Protein 2QGZ (pdb70)

Solvent-accessible surface area: 9450 Å² total; per-residue (Å²): 224,195,110,71,39,18,10,124,74,2,73,35,42,59,26,84,149,58,28,56,103,10,82,33,90,42,13,30,57,97,48,75,18,4,116,111,0,38,58,20,0,67,63,7,10,134,102,39,106,48,78,101,25,56,1,9,0,0,39,4,109,171,71,15,10,16,19,64,3,0,0,0,0,0,7,29,0,1,82,137,68,55,15,36,0,2,3,0,44,21,33,33,5,10,118,77,14,143,97,83,162,134,129,127,70,54,89,46,4,44,81,19,48,0,0,2,3,15,35,1,8,108,38,84,49,66,30,5,6,65,2,0,55,56,0,49,150,84,122,30,14,0,0,0,2,1,59,80,18,25,69,84,0,65,93,63,70,106,129,58,50,53,131,12,0,57,31,0,88,109,10,1,123,68,51,88,2,98,35,68,24,119,224

Nearest PDB structures (foldseek):
  2qgz-assembly1_A  TM=1.005E+00  e=2.068E-38  Streptococcus pyogenes serotype M3
  2w58-assembly1_A  TM=9.266E-01  e=1.963E-18  Geobacillus kaustophilus HTA426
  2w58-assembly1_B  TM=9.482E-01  e=1.081E-15  Geobacillus kaustophilus HTA426
  4m4w-assembly1_O  TM=8.254E-01  e=1.092E-12  Bacillus subtilis subsp. subtilis str. 168
  3ec2-assembly1_A  TM=8.729E-01  e=2.286E-09  Aquifex aeolicus

Organism: Streptococcus pyogenes serotype M3 (strain ATCC BAA-595 / MGAS315) (NCBI:txid198466)

Secondary structure (DSSP, 8-state):
----HHHHTEEEESS-GGGGS--GGGS---SHHHHHHHHHHHHHHHH-S-SS--EEEEE-STTSSHHHHHHHHHHHHHHHS---EEEEEHHHHHHHHH------TTHHHHTSSEEEEET----TTTTHHHHHHHHHHHT--EEEEESS-HHHHHTT------SHHHHHHHHEEEEE--S----

CATH classification: 3.40.50.300

Sequence (183 aa):
QKQAAISERIQLVSLPKSYRHIHLSDIDVNNASRMEAFSAILDFVEQYPSAEQKGLYLYGDMGIGKSYLLAAMAHELSEKKGVSTTLLHFPSFAIDVKNAISKEEIDAVKNVPVLILDDIGAVRDEVLQVILQYRMLEELPTFFTSNYSFADLERKWAWQAKRVMERVRYLAREFHLEGANRR

Structure (mmCIF, N/CA/C/O backbone):
data_2QGZ
#
_entry.id   2QGZ
#
_cell.length_a   76.169
_cell.length_b   76.169
_cell.length_c   119.660
_cell.angle_alpha   90.00
_cell.angle_beta   90.00
_cell.angle_gamma   90.00
#
_symmetry.space_group_name_H-M   'P 41 21 2'
#
loop_
_entity.id
_entity.type
_entity.pdbx_description
1 polymer 'Putative primosome component'
2 non-polymer 'PHOSPHATE ION'
3 water water
#
loop_
_atom_site.group_PDB
_atom_site.id
_atom_site.type_symbol
_atom_site.label_atom_id
_atom_site.label_alt_id
_atom_site.label_comp_id
_atom_site.label_asym_id
_atom_site.label_entity_id
_atom_site.label_seq_id
_atom_site.pdbx_PDB_ins_code
_atom_site.Cartn_x
_atom_site.Cartn_y
_atom_site.Cartn_z
_atom_site.occupancy
_atom_site.B_iso_or_equiv
_atom_site.auth_seq_id
_atom_site.auth_comp_id
_atom_site.auth_asym_id
_atom_site.auth_atom_id
_atom_site.pdbx_PDB_model_num
ATOM 1 N N . GLN A 1 100 ? 44.124 16.518 69.922 1.00 85.16 100 GLN A N 1
ATOM 2 C CA . GLN A 1 100 ? 44.554 1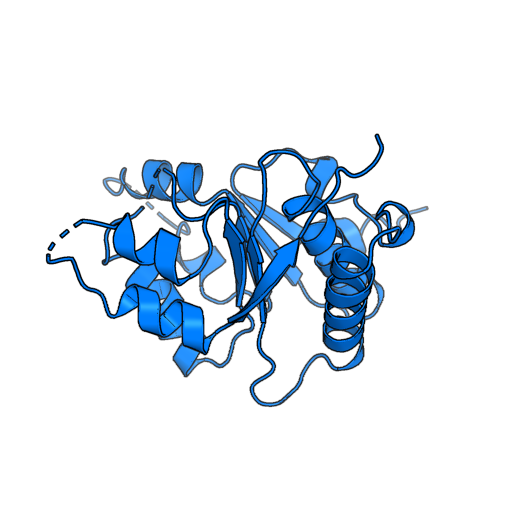5.318 69.147 1.00 85.28 100 GLN A CA 1
ATOM 3 C C . GLN A 1 100 ? 44.632 15.639 67.655 1.00 85.34 100 GLN A C 1
ATOM 4 O O . GLN A 1 100 ? 43.629 16.001 67.035 1.00 85.57 100 GLN A O 1
ATOM 10 N N . LYS A 1 101 ? 45.832 15.497 67.094 1.00 84.61 101 LYS A N 1
ATOM 11 C CA . LYS A 1 101 ? 46.097 15.777 65.680 1.00 83.87 101 LYS A CA 1
ATOM 12 C C . LYS A 1 101 ? 45.476 14.768 64.704 1.00 83.20 101 LYS A C 1
ATOM 13 O O . LYS A 1 101 ? 46.129 14.318 63.758 1.00 82.50 101 LYS A O 1
ATOM 19 N N . GLN A 1 102 ? 44.212 14.427 64.929 1.00 81.80 102 GLN A N 1
ATOM 20 C CA . GLN A 1 102 ? 43.515 13.472 64.074 1.00 80.52 102 GLN A CA 1
ATOM 21 C C . GLN A 1 102 ? 42.689 14.192 63.004 1.00 78.84 102 GLN A C 1
ATOM 22 O O . GLN A 1 102 ? 41.641 13.705 62.575 1.00 78.47 102 GLN A O 1
ATOM 28 N N . ALA A 1 103 ? 43.176 15.357 62.583 1.00 75.95 103 ALA A N 1
ATOM 29 C CA . ALA A 1 103 ? 42.512 16.155 61.558 1.00 72.50 103 ALA A CA 1
ATOM 30 C C . ALA A 1 103 ? 43.073 15.775 60.195 1.00 70.17 103 ALA A C 1
ATOM 31 O O . ALA A 1 103 ? 42.842 16.461 59.198 1.00 68.13 103 ALA A O 1
ATOM 33 N N . ALA A 1 104 ? 43.815 14.672 60.164 1.00 67.65 104 ALA A N 1
ATOM 34 C CA . ALA A 1 104 ? 44.417 14.189 58.934 1.00 66.13 104 ALA A CA 1
ATOM 35 C C . ALA A 1 104 ? 43.388 13.500 58.041 1.00 64.95 104 ALA A C 1
ATOM 36 O O . ALA A 1 104 ? 43.412 13.668 56.824 1.00 64.57 104 ALA A O 1
ATOM 38 N N . ILE A 1 105 ? 42.487 12.723 58.638 1.00 63.81 105 ILE A N 1
ATOM 39 C CA . ILE A 1 105 ? 41.471 12.024 57.853 1.00 63.67 105 ILE A CA 1
ATOM 40 C C . ILE A 1 105 ? 40.501 13.033 57.252 1.00 61.92 105 ILE A C 1
ATOM 41 O O . ILE A 1 105 ? 39.976 12.843 56.157 1.00 60.17 105 ILE A O 1
ATOM 46 N N . SER A 1 106 ? 40.290 14.123 57.973 1.00 60.24 106 SER A N 1
ATOM 47 C CA . SER A 1 106 ? 39.391 15.169 57.528 1.00 58.81 106 SER A CA 1
ATOM 48 C C . SER A 1 106 ? 39.935 15.917 56.313 1.00 58.80 106 SER A C 1
ATOM 49 O O . SER A 1 106 ? 39.171 16.310 55.434 1.00 59.41 106 SER A O 1
ATOM 52 N N . GLU A 1 107 ? 41.251 16.105 56.257 1.00 58.62 107 GLU A N 1
ATOM 53 C CA . GLU A 1 107 ? 41.873 16.826 55.146 1.00 57.59 107 GLU A CA 1
ATOM 54 C C . GLU A 1 107 ? 41.935 16.051 53.823 1.00 54.99 107 GLU A C 1
ATOM 55 O O . GLU A 1 107 ? 42.156 16.651 52.768 1.00 54.49 107 GLU A O 1
ATOM 61 N N . ARG A 1 108 ? 41.754 14.732 53.875 1.00 52.03 108 ARG A N 1
ATOM 62 C CA . ARG A 1 108 ? 41.770 13.920 52.658 1.00 49.71 108 ARG A CA 1
ATOM 63 C C . ARG A 1 108 ? 40.464 14.103 51.876 1.00 48.70 108 ARG A C 1
ATOM 64 O O . ARG A 1 108 ? 40.328 13.603 50.755 1.00 48.33 108 ARG A O 1
ATOM 72 N N . ILE A 1 109 ? 39.508 14.803 52.482 1.00 47.56 109 ILE A N 1
ATOM 73 C CA . ILE A 1 109 ? 38.207 15.040 51.866 1.00 46.27 109 ILE A CA 1
ATO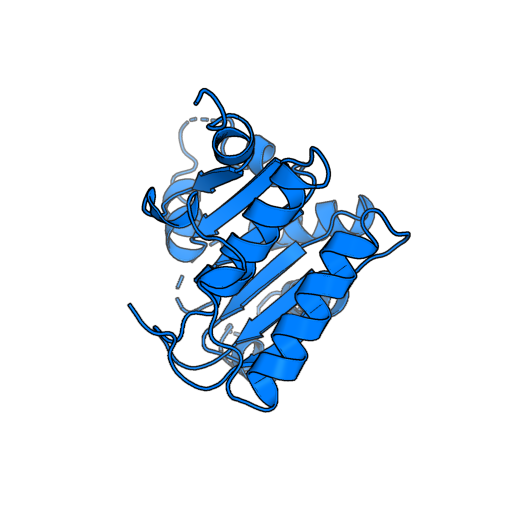M 74 C C . ILE A 1 109 ? 38.121 16.408 51.202 1.00 46.29 109 ILE A C 1
ATOM 75 O O . ILE A 1 109 ? 37.880 17.419 51.865 1.00 48.09 109 ILE A O 1
ATOM 80 N N . GLN A 1 110 ? 38.308 16.438 49.887 1.00 45.92 110 GLN A N 1
ATOM 81 C CA . GLN A 1 110 ? 38.247 17.689 49.143 1.00 45.72 110 GLN A CA 1
ATOM 82 C C . GLN A 1 110 ? 36.806 18.136 48.914 1.00 43.51 110 GLN A C 1
ATOM 83 O O . GLN A 1 110 ? 35.938 17.330 48.578 1.00 43.32 110 GLN A O 1
ATOM 89 N N . LEU A 1 111 ? 36.557 19.427 49.109 1.00 43.12 111 LEU A N 1
ATOM 90 C CA . LEU A 1 111 ? 35.228 19.989 48.918 1.00 42.36 111 LEU A CA 1
ATOM 91 C C . LEU A 1 111 ? 35.256 20.997 47.783 1.00 43.94 111 LEU A C 1
ATOM 92 O O . LEU A 1 111 ? 36.246 21.700 47.587 1.00 45.46 111 LEU A O 1
ATOM 97 N N . VAL A 1 112 ? 34.164 21.060 47.033 1.00 44.61 112 VAL A N 1
ATOM 98 C CA . VAL A 1 112 ? 34.039 21.991 45.929 1.00 43.67 112 VAL A CA 1
ATOM 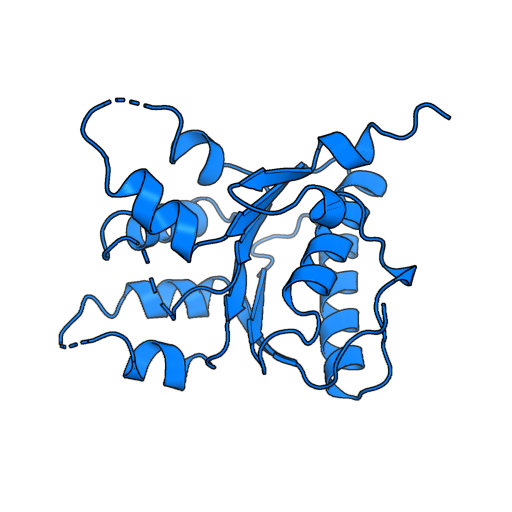99 C C . VAL A 1 112 ? 32.658 22.613 46.013 1.00 45.63 112 VAL A C 1
ATOM 100 O O . VAL A 1 112 ? 31.655 21.979 45.676 1.00 44.41 112 VAL A O 1
ATOM 104 N N . SER A 1 113 ? 32.618 23.853 46.494 1.00 45.50 113 SER A N 1
ATOM 105 C CA . SER A 1 113 ? 31.381 24.605 46.636 1.00 45.34 113 SER A CA 1
ATOM 106 C C . SER A 1 113 ? 30.403 23.977 47.626 1.00 45.81 113 SER A C 1
ATOM 107 O O . SER A 1 113 ? 29.207 23.885 47.362 1.00 44.57 113 SER A O 1
ATOM 110 N N . LEU A 1 114 ? 30.930 23.554 48.769 1.00 45.40 114 LEU A N 1
ATOM 111 C CA . LEU A 1 114 ? 30.130 22.954 49.831 1.00 45.36 114 LEU A CA 1
ATOM 112 C C . LEU A 1 114 ? 30.667 23.450 51.176 1.00 45.03 114 LEU A C 1
ATOM 113 O O . LEU A 1 114 ? 31.878 23.599 51.356 1.00 44.96 114 LEU A O 1
ATOM 118 N N . PRO A 1 115 ? 29.773 23.727 52.137 1.00 45.32 115 PRO A N 1
ATOM 119 C CA . PRO A 1 115 ? 30.233 24.204 53.447 1.00 45.13 115 PRO A CA 1
ATOM 120 C C . PRO A 1 115 ? 31.220 23.243 54.114 1.00 46.17 115 PRO A C 1
ATOM 121 O O . PRO A 1 115 ? 31.189 22.040 53.866 1.00 46.60 115 PRO A O 1
ATOM 125 N N . LYS A 1 116 ? 32.093 23.786 54.957 1.00 46.30 116 LYS A N 1
ATOM 126 C CA . LYS A 1 116 ? 33.103 23.002 55.653 1.00 46.21 116 LYS A CA 1
ATOM 127 C C . LYS A 1 116 ? 32.578 21.846 56.499 1.00 44.07 116 LYS A C 1
ATOM 128 O O . LYS A 1 116 ? 33.309 20.894 56.762 1.00 42.41 116 LYS A O 1
ATOM 134 N N . SER A 1 117 ? 31.324 21.916 56.931 1.00 41.17 117 SER A N 1
ATOM 135 C CA . SER A 1 117 ? 30.775 20.846 57.759 1.00 41.12 117 SER A CA 1
ATOM 136 C C . SER A 1 117 ? 30.742 19.478 57.070 1.00 40.70 117 SER A C 1
ATOM 137 O O . SER A 1 117 ? 30.774 18.456 57.744 1.00 39.78 117 SER A O 1
ATOM 140 N N . TYR A 1 118 ? 30.701 19.457 55.738 1.00 39.74 118 TYR A N 1
ATOM 141 C CA . TYR A 1 118 ? 30.674 18.197 54.985 1.00 40.01 118 TYR A CA 1
ATOM 142 C C . TYR A 1 118 ? 31.961 17.404 55.085 1.00 39.22 118 TYR A C 1
ATOM 143 O O . TYR A 1 118 ? 32.061 16.308 54.547 1.00 40.19 118 TYR A O 1
ATOM 152 N N . ARG A 1 119 ? 32.943 17.966 55.769 1.00 41.63 119 ARG A N 1
ATOM 153 C CA . ARG A 1 119 ? 34.240 17.328 55.929 1.00 42.37 119 ARG A CA 1
ATOM 154 C C . ARG A 1 119 ? 34.335 16.740 57.338 1.00 42.89 119 ARG A C 1
ATOM 155 O O . ARG A 1 119 ? 35.306 16.068 57.684 1.00 40.45 119 ARG A O 1
ATOM 163 N N . HIS A 1 120 ? 33.298 16.977 58.142 1.00 41.90 120 HIS A N 1
ATOM 164 C CA . HIS A 1 120 ? 33.272 16.480 59.516 1.00 41.84 120 HIS A CA 1
ATOM 165 C C . HIS A 1 120 ? 32.018 15.668 59.852 1.00 40.81 120 HIS A C 1
ATOM 166 O O . HIS A 1 120 ? 31.471 15.791 60.952 1.00 41.72 120 HIS A O 1
ATOM 173 N N . ILE A 1 121 ? 31.566 14.835 58.919 1.00 38.51 121 ILE A N 1
ATOM 174 C CA . ILE A 1 121 ? 30.382 14.011 59.154 1.00 36.56 121 ILE A CA 1
ATOM 175 C C . ILE A 1 121 ? 30.770 12.552 59.347 1.00 35.86 121 ILE A C 1
ATOM 176 O O . ILE A 1 121 ? 31.393 11.952 58.473 1.00 36.70 121 ILE A O 1
ATOM 181 N N . HIS A 1 122 ? 30.399 11.987 60.495 1.00 34.50 122 HIS A N 1
ATOM 182 C CA . HIS A 1 122 ? 30.719 10.594 60.808 1.00 34.05 122 HIS A CA 1
ATOM 183 C C . HIS A 1 122 ? 29.531 9.647 60.608 1.00 31.99 122 HIS A C 1
ATOM 184 O O . HIS A 1 122 ? 28.371 10.066 60.590 1.00 30.50 122 HIS A O 1
ATOM 191 N N . LEU A 1 123 ? 29.825 8.356 60.487 1.00 31.22 123 LEU A N 1
ATOM 192 C CA . LEU A 1 123 ? 28.778 7.356 60.320 1.00 32.87 123 LEU A CA 1
ATOM 193 C C . LEU A 1 123 ? 27.777 7.410 61.467 1.00 32.49 123 LEU A C 1
ATOM 194 O O . LEU A 1 123 ? 26.601 7.127 61.279 1.00 32.22 123 LEU A O 1
ATOM 199 N N . SER A 1 124 ? 28.251 7.751 62.659 1.00 33.83 124 SER A N 1
ATOM 200 C CA . SER A 1 124 ? 27.386 7.829 63.834 1.00 33.86 124 SER A CA 1
ATOM 201 C C . SER A 1 124 ? 26.342 8.944 63.756 1.00 36.12 124 SER A C 1
ATOM 202 O O . SER A 1 124 ? 25.337 8.901 64.466 1.00 37.00 124 SER A O 1
ATOM 205 N N . ASP A 1 125 ? 26.573 9.936 62.897 1.00 36.37 125 ASP A N 1
ATOM 206 C CA . ASP A 1 125 ? 25.632 11.050 62.750 1.00 36.24 125 ASP A CA 1
ATOM 207 C C . ASP A 1 125 ? 24.483 10.718 61.808 1.00 35.37 125 ASP A C 1
ATOM 208 O O . ASP A 1 125 ? 23.557 11.514 61.666 1.00 34.49 125 ASP A O 1
ATOM 213 N N . ILE A 1 126 ? 24.548 9.557 61.161 1.00 34.50 126 ILE A N 1
ATOM 214 C CA . ILE A 1 126 ? 23.516 9.148 60.207 1.00 34.78 126 ILE A CA 1
ATOM 215 C C . ILE A 1 126 ? 22.383 8.343 60.843 1.00 35.28 126 ILE A C 1
ATOM 216 O O . ILE A 1 126 ? 22.623 7.343 61.520 1.00 34.86 126 ILE A O 1
ATOM 221 N N . ASP A 1 127 ? 21.147 8.776 60.627 1.00 34.27 127 ASP A N 1
ATOM 222 C CA . ASP A 1 127 ? 20.005 8.058 61.181 1.00 34.03 127 ASP A CA 1
ATOM 223 C C . ASP A 1 127 ? 19.649 6.876 60.294 1.00 34.55 127 ASP A C 1
ATOM 224 O O . ASP A 1 127 ? 19.506 7.021 59.079 1.00 32.81 127 ASP A O 1
ATOM 229 N N . VAL A 1 128 ? 19.526 5.706 60.912 1.00 32.64 128 VAL A N 1
ATOM 230 C CA . VAL A 1 128 ? 19.160 4.484 60.212 1.00 34.04 128 VAL A CA 1
ATOM 231 C C . VAL A 1 128 ? 17.874 4.013 60.886 1.00 33.89 128 VAL A C 1
ATOM 232 O O . VAL A 1 128 ? 17.859 3.034 61.626 1.00 34.91 128 VAL A O 1
ATOM 236 N N . ASN A 1 129 ? 16.791 4.731 60.611 1.00 34.73 129 ASN A N 1
ATOM 237 C CA . ASN A 1 129 ? 15.492 4.445 61.200 1.00 37.28 129 ASN A CA 1
ATOM 238 C C . ASN A 1 129 ? 14.394 4.195 60.155 1.00 38.68 129 ASN A C 1
ATOM 239 O O . ASN A 1 129 ? 13.214 4.443 60.411 1.00 40.38 129 ASN A O 1
ATOM 244 N N . ASN A 1 130 ? 14.795 3.700 58.989 1.00 39.22 130 ASN A N 1
ATOM 245 C CA . ASN A 1 130 ? 13.889 3.405 57.872 1.00 40.91 130 ASN A CA 1
ATOM 246 C C . ASN A 1 130 ? 14.370 2.148 57.192 1.00 40.04 130 ASN A C 1
ATOM 247 O O . ASN A 1 130 ? 15.511 1.726 57.375 1.00 38.55 130 ASN A O 1
ATOM 252 N N . ALA A 1 131 ? 13.507 1.579 56.364 1.00 39.30 131 ALA A N 1
ATOM 253 C CA . ALA A 1 131 ? 13.887 0.415 55.599 1.00 38.38 131 ALA A CA 1
ATOM 254 C C . ALA A 1 131 ? 14.824 0.943 54.506 1.00 36.90 131 ALA A C 1
ATOM 255 O O . ALA A 1 131 ? 15.834 0.309 54.194 1.00 37.62 131 ALA A O 1
ATOM 257 N N . SER A 1 132 ? 14.502 2.111 53.944 1.00 34.13 132 SER A N 1
ATOM 258 C CA . SER A 1 132 ? 15.331 2.695 52.887 1.00 33.89 132 SER A CA 1
ATOM 259 C C . SER A 1 132 ? 16.709 3.131 53.393 1.00 34.42 132 SER A C 1
ATOM 260 O O . SER A 1 132 ? 17.710 2.974 52.690 1.00 35.42 132 SER A O 1
ATOM 263 N N . ARG A 1 133 ? 16.762 3.689 54.600 1.00 34.27 133 ARG A N 1
ATOM 264 C CA . ARG A 1 133 ? 18.028 4.125 55.170 1.00 34.00 133 ARG A CA 1
ATOM 265 C C . ARG A 1 133 ? 18.833 2.915 55.630 1.00 32.33 133 ARG A C 1
ATOM 266 O O . ARG A 1 133 ? 20.058 2.939 55.637 1.00 30.47 133 ARG A O 1
ATOM 274 N N . MET A 1 134 ? 18.139 1.847 55.988 1.00 35.26 134 MET A N 1
ATOM 275 C CA . MET A 1 134 ? 18.796 0.610 56.406 1.00 36.94 134 MET A CA 1
ATOM 276 C C . MET A 1 134 ? 19.521 0.074 55.173 1.00 37.66 134 MET A C 1
ATOM 277 O O . MET A 1 134 ? 20.677 -0.323 55.241 1.00 35.32 134 MET A O 1
ATOM 282 N N . GLU A 1 135 ? 18.820 0.079 54.042 1.00 37.91 135 GLU A N 1
ATOM 283 C CA . GLU A 1 135 ? 19.372 -0.396 52.779 1.00 39.47 135 GLU A CA 1
ATOM 284 C C . GLU A 1 135 ? 20.536 0.475 52.304 1.00 37.74 135 GLU A C 1
ATOM 285 O O . GLU A 1 135 ? 21.614 -0.038 52.014 1.00 37.44 135 GLU A O 1
ATOM 291 N N . ALA A 1 136 ? 20.323 1.788 52.240 1.00 36.31 136 ALA A N 1
ATOM 292 C CA . ALA A 1 136 ? 21.369 2.706 51.800 1.00 35.17 136 ALA A CA 1
ATOM 293 C C . ALA A 1 136 ? 22.594 2.658 52.719 1.00 33.56 136 ALA A C 1
ATOM 294 O O . ALA A 1 136 ? 23.726 2.638 52.248 1.00 32.19 136 ALA A O 1
ATOM 296 N N . PHE A 1 137 ? 22.366 2.626 54.026 1.00 33.68 137 PHE A N 1
ATOM 297 C CA . PHE A 1 137 ? 23.462 2.580 54.993 1.00 32.84 137 PHE A CA 1
ATOM 298 C C . PHE A 1 137 ? 24.227 1.268 54.811 1.00 33.71 137 PHE A C 1
ATOM 299 O O . PHE A 1 137 ? 25.452 1.221 54.860 1.00 32.63 137 PHE A O 1
ATOM 307 N N . SER A 1 138 ? 23.479 0.202 54.589 1.00 34.65 138 SER A N 1
ATOM 308 C CA . SER A 1 138 ? 24.050 -1.115 54.375 1.00 35.56 138 SER A CA 1
ATOM 309 C C . SER A 1 138 ? 24.996 -1.082 53.159 1.00 35.79 138 SER A C 1
ATOM 310 O O . SER A 1 138 ? 26.109 -1.616 53.210 1.00 35.68 138 SER A O 1
ATOM 313 N N . ALA A 1 139 ? 24.559 -0.445 52.073 1.00 32.75 139 ALA A N 1
ATOM 314 C CA . ALA A 1 139 ? 25.383 -0.357 50.866 1.00 33.22 139 ALA A CA 1
ATOM 315 C C . ALA A 1 139 ? 26.629 0.519 51.056 1.00 32.46 139 ALA A C 1
ATOM 316 O O . ALA A 1 139 ? 27.682 0.243 50.489 1.00 33.38 139 ALA A O 1
ATOM 318 N N . ILE A 1 140 ? 26.503 1.585 51.836 1.00 32.65 140 ILE A N 1
ATOM 319 C CA . ILE A 1 140 ? 27.634 2.459 52.092 1.00 34.01 140 ILE A CA 1
ATOM 320 C C . ILE A 1 140 ? 28.710 1.703 52.897 1.00 33.96 140 ILE A C 1
ATOM 321 O O . ILE A 1 140 ? 29.902 1.903 52.685 1.00 31.89 140 ILE A O 1
ATOM 326 N N . LEU A 1 141 ? 28.289 0.823 53.803 1.00 33.68 141 LEU A N 1
ATOM 327 C CA . LEU A 1 141 ? 29.244 0.061 54.602 1.00 36.03 141 LEU A CA 1
ATOM 328 C C . LEU A 1 141 ? 29.938 -1.008 53.765 1.00 35.87 141 LEU A C 1
ATOM 329 O O . LEU A 1 141 ? 31.109 -1.306 53.985 1.00 36.10 141 LEU A O 1
ATOM 334 N N . ASP A 1 142 ? 29.216 -1.590 52.812 1.00 36.64 142 ASP A N 1
ATOM 335 C CA . ASP A 1 142 ? 29.809 -2.599 51.942 1.00 37.14 142 ASP A CA 1
ATOM 336 C C . ASP A 1 142 ? 30.874 -1.954 51.075 1.00 35.65 142 ASP A C 1
ATOM 337 O O . ASP A 1 142 ? 31.931 -2.539 50.834 1.00 35.82 142 ASP A O 1
ATOM 342 N N . PHE A 1 143 ? 30.589 -0.745 50.605 1.00 34.29 143 PHE A N 1
ATOM 343 C CA . PHE A 1 143 ? 31.522 -0.035 49.750 1.00 34.61 143 PHE A CA 1
ATOM 344 C C . PHE A 1 143 ? 32.836 0.227 50.470 1.00 35.67 143 PHE A C 1
ATOM 345 O O . PHE A 1 143 ? 33.907 -0.055 49.942 1.00 37.22 143 PHE A O 1
ATOM 353 N N . VAL A 1 144 ? 32.752 0.781 51.672 1.00 36.34 144 VAL A N 1
ATOM 354 C CA . VAL A 1 144 ? 33.947 1.070 52.451 1.00 38.33 144 VAL A CA 1
ATOM 355 C C . VAL A 1 144 ? 34.717 -0.216 52.757 1.00 40.80 144 VAL A C 1
ATOM 356 O O . VAL A 1 144 ? 35.930 -0.282 52.590 1.00 42.22 144 VAL A O 1
ATOM 360 N N . GLU A 1 145 ? 33.996 -1.238 53.191 1.00 41.77 145 GLU A N 1
ATOM 361 C CA . GLU A 1 145 ? 34.599 -2.513 53.548 1.00 45.51 145 GLU A CA 1
ATOM 362 C C . GLU A 1 145 ? 35.270 -3.215 52.357 1.00 46.24 145 GLU A C 1
ATOM 363 O O . GLU A 1 145 ? 36.350 -3.796 52.492 1.00 46.20 145 GLU A O 1
ATOM 369 N N . GLN A 1 146 ? 34.637 -3.138 51.189 1.00 46.88 146 GLN A N 1
ATOM 370 C CA . GLN A 1 146 ? 35.150 -3.781 49.982 1.00 47.64 146 GLN A CA 1
ATOM 371 C C . GLN A 1 146 ? 36.081 -2.934 49.100 1.00 47.55 146 GLN A C 1
ATOM 372 O O . GLN A 1 146 ? 36.523 -3.395 48.055 1.00 46.97 146 GLN A O 1
ATOM 378 N N . TYR A 1 147 ? 36.387 -1.710 49.517 1.00 47.95 147 TYR A N 1
ATOM 379 C CA . TYR A 1 147 ? 37.258 -0.847 48.725 1.00 47.82 147 TYR A CA 1
ATOM 380 C C . TYR A 1 147 ? 38.746 -1.182 48.870 1.00 50.19 147 TYR A C 1
ATOM 381 O O . TYR A 1 147 ? 39.268 -1.280 49.979 1.00 50.40 147 TYR A O 1
ATOM 390 N N . PRO A 1 148 ? 39.455 -1.350 47.740 1.00 53.03 148 PRO A N 1
ATOM 391 C CA . PRO A 1 148 ? 38.935 -1.247 46.373 1.00 54.74 148 PRO A CA 1
ATOM 392 C C . PRO A 1 148 ? 38.528 -2.602 45.797 1.00 55.51 148 PRO A C 1
ATOM 393 O O . PRO A 1 148 ? 39.093 -3.634 46.154 1.00 55.36 148 PRO A O 1
ATOM 397 N N . SER A 1 149 ? 37.539 -2.587 44.910 1.00 57.21 149 SER A N 1
ATOM 398 C CA . SER A 1 149 ? 37.057 -3.800 44.264 1.00 57.76 149 SER A CA 1
ATOM 399 C C . SER A 1 149 ? 37.178 -3.614 42.770 1.00 58.81 149 SER A C 1
ATOM 400 O O . SER A 1 149 ? 37.451 -2.513 42.294 1.00 58.25 149 SER A O 1
ATOM 403 N N . ALA A 1 150 ? 36.959 -4.696 42.035 1.00 61.47 150 ALA A N 1
ATOM 404 C CA . ALA A 1 150 ? 37.062 -4.680 40.583 1.00 63.93 150 ALA A CA 1
ATOM 405 C C . ALA A 1 150 ? 36.345 -3.496 39.927 1.00 65.74 150 ALA A C 1
ATOM 406 O O . ALA A 1 150 ? 36.958 -2.459 39.644 1.00 65.92 150 ALA A O 1
ATOM 408 N N . GLU A 1 151 ? 35.048 -3.659 39.685 1.00 66.93 151 GLU A N 1
ATOM 409 C CA . GLU A 1 151 ? 34.240 -2.622 39.048 1.00 68.64 151 GLU A CA 1
ATOM 410 C C . GLU A 1 151 ? 33.282 -2.002 40.064 1.00 67.53 151 GLU A C 1
ATOM 411 O O . GLU A 1 151 ? 32.206 -1.517 39.704 1.00 68.25 151 GLU A O 1
ATOM 417 N N . GLN A 1 152 ? 33.682 -2.038 41.333 1.00 64.71 152 GLN A N 1
ATOM 418 C CA . GLN A 1 152 ? 32.894 -1.493 42.434 1.00 60.58 152 GLN A CA 1
ATOM 419 C C . GLN A 1 152 ? 32.099 -0.273 41.969 1.00 57.15 152 GLN A C 1
ATOM 420 O O . GLN A 1 152 ? 32.666 0.712 41.501 1.00 55.78 152 GLN A O 1
ATOM 426 N N . LYS A 1 153 ? 30.779 -0.355 42.091 1.00 54.23 153 LYS A N 1
ATOM 427 C CA . LYS A 1 153 ? 29.895 0.723 41.664 1.00 50.50 153 LYS A CA 1
ATOM 428 C C . LYS A 1 153 ? 29.530 1.671 42.796 1.00 47.57 153 LYS A C 1
ATOM 429 O O . LYS A 1 153 ? 29.466 1.274 43.953 1.00 46.31 153 LYS A O 1
ATOM 435 N N . GLY A 1 154 ? 29.278 2.927 42.449 1.00 43.79 154 GLY A N 1
ATOM 436 C CA . GLY A 1 154 ? 28.907 3.900 43.453 1.00 40.76 154 GLY A CA 1
ATOM 437 C C . GLY A 1 154 ? 27.411 3.864 43.662 1.00 38.83 154 GLY A C 1
ATOM 438 O O . GLY A 1 154 ? 26.738 2.930 43.236 1.00 38.33 154 GLY A O 1
ATOM 439 N N . LEU A 1 155 ? 26.884 4.885 44.317 1.00 38.43 155 LEU A N 1
ATOM 440 C CA . LEU A 1 155 ? 25.455 4.963 44.566 1.00 37.78 155 LEU A CA 1
ATOM 441 C C . LEU A 1 155 ? 24.838 6.241 44.013 1.00 35.21 155 LEU A C 1
ATOM 442 O O . LEU A 1 155 ? 25.473 7.292 43.985 1.00 33.97 155 LEU A O 1
ATOM 447 N N . TYR A 1 156 ? 23.601 6.128 43.552 1.00 33.11 156 TYR A N 1
ATOM 448 C CA . TYR A 1 156 ? 22.841 7.265 43.057 1.00 31.67 156 TYR A CA 1
ATOM 449 C C . TYR A 1 156 ? 21.714 7.382 44.092 1.00 30.86 156 TYR A C 1
ATOM 450 O O . TYR A 1 156 ? 20.766 6.588 44.088 1.00 29.25 156 TYR A O 1
ATOM 459 N N . LEU A 1 157 ? 21.856 8.340 45.008 1.00 30.06 157 LEU A N 1
ATOM 460 C CA . LEU A 1 157 ? 20.877 8.561 46.071 1.00 30.25 157 LEU A CA 1
ATOM 461 C C . LEU A 1 157 ? 19.923 9.678 45.728 1.00 29.73 157 LEU A C 1
ATOM 462 O O . LEU A 1 157 ? 20.336 10.824 45.555 1.00 31.90 157 LEU A O 1
ATOM 467 N N . TYR A 1 158 ? 18.642 9.371 45.662 1.00 30.05 158 TYR A N 1
ATOM 468 C CA . TYR A 1 158 ? 17.700 10.424 45.360 1.00 32.83 158 TYR A CA 1
ATOM 469 C C . TYR A 1 158 ? 16.539 10.432 46.350 1.00 33.89 158 TYR A C 1
ATOM 470 O O . TYR A 1 158 ? 16.194 9.403 46.933 1.00 32.40 158 TYR A O 1
ATOM 479 N N . GLY A 1 159 ? 15.947 11.607 46.534 1.00 36.89 159 GLY A N 1
ATOM 480 C CA . GLY A 1 159 ? 14.834 11.754 47.455 1.00 39.36 159 GLY A CA 1
ATOM 481 C C . GLY A 1 159 ? 14.579 13.231 47.696 1.00 42.52 159 GLY A C 1
ATOM 482 O O . GLY A 1 159 ? 15.214 14.082 47.064 1.00 43.14 159 GLY A O 1
ATOM 483 N N . ASP A 1 160 ? 13.663 13.540 48.606 1.00 43.44 160 ASP A N 1
ATOM 484 C CA . ASP A 1 160 ? 13.337 14.923 48.903 1.00 45.83 160 ASP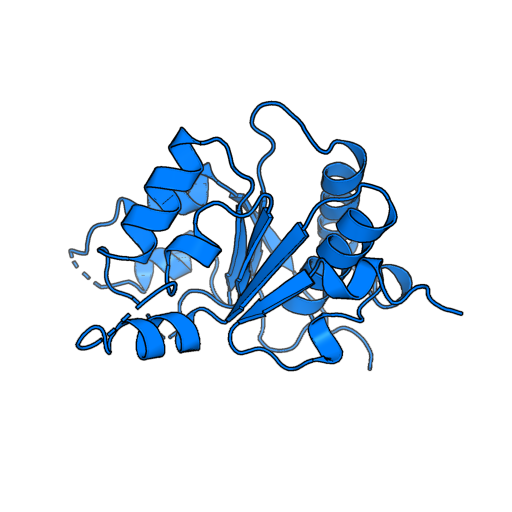 A CA 1
ATOM 485 C C . ASP A 1 160 ? 14.554 15.742 49.320 1.00 46.75 160 ASP A C 1
ATOM 486 O O . ASP A 1 160 ? 15.577 15.207 49.751 1.00 46.95 160 ASP A O 1
ATOM 491 N N . MET A 1 161 ? 14.418 17.054 49.189 1.00 47.36 161 MET A N 1
ATOM 492 C CA . MET A 1 161 ? 15.476 17.986 49.512 1.00 47.40 161 MET A CA 1
ATOM 493 C C . MET A 1 161 ? 15.658 18.122 51.027 1.00 46.03 161 MET A C 1
ATOM 494 O O . MET A 1 161 ? 14.682 18.147 51.784 1.00 47.60 161 MET A O 1
ATOM 499 N N . GLY A 1 162 ? 16.913 18.176 51.463 1.00 41.24 162 GLY A N 1
ATOM 500 C CA . GLY A 1 162 ? 17.206 18.333 52.876 1.00 38.53 162 GLY A CA 1
ATOM 501 C C . GLY A 1 162 ? 17.089 17.147 53.820 1.00 38.28 162 GLY A C 1
ATOM 502 O O . GLY A 1 162 ? 17.150 17.351 55.027 1.00 37.47 162 GLY A O 1
ATOM 503 N N . ILE A 1 163 ? 16.940 15.922 53.314 1.00 35.73 163 ILE A N 1
ATOM 504 C CA . ILE A 1 163 ? 16.829 14.761 54.204 1.00 33.38 163 ILE A CA 1
ATOM 505 C C . ILE A 1 163 ? 18.158 14.118 54.610 1.00 31.01 163 ILE A C 1
ATOM 506 O O . ILE A 1 163 ? 18.175 13.183 55.402 1.00 34.16 163 ILE A O 1
ATOM 511 N N . GLY A 1 164 ? 19.267 14.621 54.079 1.00 29.26 164 GLY A N 1
ATOM 512 C CA . GLY A 1 164 ? 20.566 14.075 54.439 1.00 28.34 164 GLY A CA 1
ATOM 513 C C . GLY A 1 164 ? 21.206 13.124 53.431 1.00 28.80 164 GLY A C 1
ATOM 514 O O . GLY A 1 164 ? 22.075 12.334 53.791 1.00 29.45 164 GLY A O 1
ATOM 515 N N . LYS A 1 165 ? 20.803 13.189 52.166 1.00 28.64 165 LYS A N 1
ATOM 516 C CA . LYS A 1 165 ? 21.399 12.291 51.186 1.00 29.16 165 LYS A CA 1
ATOM 517 C C . LYS A 1 165 ? 22.883 12.589 51.042 1.00 29.90 165 LYS A C 1
ATOM 518 O O . LYS A 1 165 ? 23.701 11.673 51.016 1.00 30.02 165 LYS A O 1
ATOM 524 N N . SER A 1 166 ? 23.228 13.873 50.975 1.00 29.73 166 SER A N 1
ATOM 525 C CA . SER A 1 166 ? 24.626 14.264 50.841 1.00 31.66 166 SER A CA 1
ATOM 526 C C . SER A 1 166 ? 25.422 13.957 52.115 1.00 31.83 166 SER A C 1
ATOM 527 O O . SER A 1 166 ? 26.608 13.623 52.055 1.00 32.60 166 SER A O 1
ATOM 530 N N . TYR A 1 167 ? 24.772 14.064 53.267 1.00 33.24 167 TYR A N 1
ATOM 531 C CA . TYR A 1 167 ? 25.425 13.781 54.546 1.00 35.42 167 TYR A CA 1
ATOM 532 C C . TYR A 1 167 ? 25.862 12.321 54.636 1.00 34.24 167 TYR A C 1
ATOM 533 O O . TYR A 1 167 ? 26.987 12.021 55.052 1.00 32.24 167 TYR A O 1
ATOM 542 N N . LEU A 1 168 ? 24.960 11.424 54.243 1.00 33.68 168 LEU A N 1
ATOM 543 C CA . LEU A 1 168 ? 25.213 9.984 54.246 1.00 33.18 168 LEU A CA 1
ATOM 544 C C . LEU A 1 168 ? 26.484 9.680 53.432 1.00 32.72 168 LEU A C 1
ATOM 545 O O . LEU A 1 168 ? 27.359 8.936 53.872 1.00 33.44 168 LEU A O 1
ATOM 550 N N . LEU A 1 169 ? 26.564 10.255 52.238 1.00 32.44 169 LEU A N 1
ATOM 551 C CA . LEU A 1 169 ? 27.711 10.067 51.357 1.00 32.05 169 LEU A CA 1
ATOM 552 C C . LEU A 1 169 ? 28.959 10.722 51.945 1.00 32.03 169 LEU A C 1
ATOM 553 O O . LEU A 1 169 ? 30.069 10.214 51.789 1.00 29.36 169 LEU A O 1
ATOM 558 N N . ALA A 1 170 ? 28.779 11.846 52.630 1.00 32.30 170 ALA A N 1
ATOM 559 C CA . ALA A 1 170 ? 29.910 12.515 53.261 1.00 32.07 170 ALA A CA 1
ATOM 560 C C . ALA A 1 170 ? 30.438 11.631 54.399 1.00 33.25 170 ALA A C 1
ATOM 561 O O . ALA A 1 170 ? 31.653 11.583 54.660 1.00 34.06 170 ALA A O 1
ATOM 563 N N . ALA A 1 171 ? 29.532 10.931 55.079 1.00 31.68 171 ALA A N 1
ATOM 564 C CA . ALA A 1 171 ? 29.945 10.054 56.168 1.00 32.41 171 ALA A CA 1
ATOM 565 C C . ALA A 1 171 ? 30.758 8.893 55.602 1.00 31.20 171 ALA A C 1
ATOM 566 O O . ALA A 1 171 ? 31.689 8.389 56.246 1.00 28.91 171 ALA A O 1
ATOM 568 N N . MET A 1 172 ? 30.389 8.458 54.402 1.00 29.03 172 MET A N 1
ATOM 569 C CA . MET A 1 172 ? 31.099 7.368 53.735 1.00 30.33 172 MET A CA 1
ATOM 570 C C . MET A 1 172 ? 32.513 7.861 53.410 1.00 31.13 172 MET A C 1
ATOM 571 O O . MET A 1 172 ? 33.484 7.135 53.608 1.00 34.12 172 MET A O 1
ATOM 576 N N . ALA A 1 173 ? 32.624 9.096 52.923 1.00 30.89 173 ALA A N 1
ATOM 577 C CA . ALA A 1 173 ? 33.929 9.671 52.581 1.00 31.74 173 ALA A CA 1
ATOM 578 C C . ALA A 1 173 ? 34.818 9.779 53.821 1.00 32.05 173 ALA A C 1
ATOM 579 O O . ALA A 1 173 ? 36.026 9.557 53.756 1.00 32.21 173 ALA A O 1
ATOM 581 N N . HIS A 1 174 ? 34.211 10.128 54.949 1.00 32.65 174 HIS A N 1
ATOM 582 C CA . HIS A 1 174 ? 34.955 10.268 56.191 1.00 32.97 174 HIS A CA 1
ATOM 583 C C . HIS A 1 174 ? 35.462 8.916 56.680 1.00 33.62 174 HIS A C 1
ATOM 584 O O . HIS A 1 174 ? 36.566 8.820 57.210 1.00 32.56 174 HIS A O 1
ATOM 591 N N . GLU A 1 175 ? 34.663 7.872 56.488 1.00 34.98 175 GLU A N 1
ATOM 592 C CA . GLU A 1 175 ? 35.043 6.534 56.915 1.00 38.52 175 GLU A CA 1
ATOM 593 C C . GLU A 1 175 ? 36.110 5.957 55.972 1.00 41.40 175 GLU A C 1
ATOM 594 O O . GLU A 1 175 ? 36.992 5.207 56.400 1.00 41.18 175 GLU A O 1
ATOM 600 N N . LEU A 1 176 ? 36.029 6.308 54.690 1.00 43.32 176 LEU A N 1
ATOM 601 C CA . LEU A 1 176 ? 37.012 5.842 53.711 1.00 46.11 176 LEU A CA 1
ATOM 602 C C . LEU A 1 176 ? 38.375 6.441 54.028 1.00 46.68 176 LEU A C 1
ATOM 603 O O . LEU A 1 176 ? 39.405 5.783 53.890 1.00 48.28 176 LEU A O 1
ATOM 608 N N . SER A 1 177 ? 38.378 7.698 54.448 1.00 47.05 177 SER A N 1
ATOM 609 C CA . SER A 1 177 ? 39.618 8.359 54.793 1.00 48.17 177 SER A CA 1
ATOM 610 C C . SER A 1 177 ? 40.180 7.815 56.101 1.00 50.99 177 SER A C 1
ATOM 611 O O . SER A 1 177 ? 41.391 7.712 56.256 1.00 53.24 177 SER A O 1
ATOM 614 N N . GLU A 1 178 ? 39.306 7.462 57.038 1.00 53.05 178 GLU A N 1
ATOM 615 C CA . GLU A 1 178 ? 39.758 6.947 58.327 1.00 55.73 178 GLU A CA 1
ATOM 616 C C . GLU A 1 178 ? 40.217 5.494 58.288 1.00 55.76 178 GLU A C 1
ATOM 617 O O . GLU A 1 178 ? 41.284 5.168 58.800 1.00 57.08 178 GLU A O 1
ATOM 623 N N . LYS A 1 179 ? 39.417 4.620 57.695 1.00 55.18 179 LYS A N 1
ATOM 624 C CA . LYS A 1 179 ? 39.782 3.211 57.629 1.00 56.19 179 LYS A CA 1
ATOM 625 C C . LYS A 1 179 ? 40.843 2.973 56.576 1.00 55.88 179 LYS A C 1
ATOM 626 O O . LYS A 1 179 ? 41.909 2.439 56.869 1.00 58.06 179 LYS A O 1
ATOM 632 N N . LYS A 1 180 ? 40.543 3.360 55.345 1.00 55.03 180 LYS A N 1
ATOM 633 C CA . LYS A 1 180 ? 41.494 3.235 54.260 1.00 53.00 180 LYS A CA 1
ATOM 634 C C . LYS A 1 180 ? 42.149 4.613 54.251 1.00 53.16 180 LYS A C 1
ATOM 635 O O . LYS A 1 180 ? 41.822 5.445 55.100 1.00 53.60 180 LYS A O 1
ATOM 641 N N . GLY A 1 181 ? 43.066 4.875 53.330 1.00 49.99 181 GLY A N 1
ATOM 642 C CA . GLY A 1 181 ? 43.680 6.194 53.325 1.00 49.74 181 GLY A CA 1
ATOM 643 C C . GLY A 1 181 ? 43.278 6.997 52.103 1.00 49.60 181 GLY A C 1
ATOM 644 O O . GLY A 1 181 ? 43.957 7.944 51.712 1.00 49.71 181 GLY A O 1
ATOM 645 N N . VAL A 1 182 ? 42.145 6.622 51.522 1.00 49.47 182 VAL A N 1
ATOM 646 C CA . VAL A 1 182 ? 41.630 7.234 50.307 1.00 48.48 182 VAL A CA 1
ATOM 647 C C . VAL A 1 182 ? 41.033 8.630 50.413 1.00 46.76 182 VAL A C 1
ATOM 648 O O . VAL A 1 182 ? 40.348 8.967 51.377 1.00 47.54 182 VAL A O 1
ATOM 652 N N . SER A 1 183 ? 41.310 9.434 49.391 1.00 45.02 183 SER A N 1
ATOM 653 C CA . SER A 1 183 ? 40.811 10.799 49.293 1.00 43.88 183 SER A CA 1
ATOM 654 C C . SER A 1 183 ? 39.491 10.751 48.536 1.00 41.46 183 SER A C 1
ATOM 655 O O . SER A 1 183 ? 39.301 9.922 47.654 1.00 39.83 183 SER A O 1
ATOM 658 N N . THR A 1 184 ? 38.580 11.641 48.886 1.00 39.47 184 THR A N 1
ATOM 659 C CA . THR A 1 184 ? 37.288 11.700 48.231 1.00 38.83 184 THR A CA 1
ATOM 660 C C . THR A 1 184 ? 37.021 13.160 47.948 1.00 38.82 184 THR A C 1
ATOM 661 O O . THR A 1 184 ? 37.501 14.030 48.673 1.00 41.04 184 THR A O 1
ATOM 665 N N . THR A 1 185 ? 36.276 13.431 46.884 1.00 38.49 185 THR A N 1
ATOM 666 C CA . THR A 1 185 ? 35.920 14.796 46.553 1.00 38.36 185 THR A CA 1
ATOM 667 C C . THR A 1 185 ? 34.408 14.888 46.542 1.00 38.74 185 THR A C 1
ATOM 668 O O . THR A 1 185 ? 33.731 14.113 45.862 1.00 37.29 185 THR A O 1
ATOM 672 N N . LEU A 1 186 ? 33.888 15.825 47.327 1.00 37.63 186 LEU A N 1
ATOM 673 C CA . LEU A 1 186 ? 32.455 16.067 47.411 1.00 38.06 186 LEU A CA 1
ATOM 674 C C . LEU A 1 186 ? 32.265 17.354 46.623 1.00 37.59 186 LEU A C 1
ATOM 675 O O . LEU A 1 186 ? 32.834 18.385 46.954 1.00 37.32 186 LEU A O 1
ATOM 680 N N . LEU A 1 187 ? 31.458 17.289 45.579 1.00 37.69 187 LEU A N 1
ATOM 681 C CA . LEU A 1 187 ? 31.255 18.437 44.718 1.00 38.34 187 LEU A CA 1
ATOM 682 C C . LEU A 1 187 ? 29.791 18.805 44.511 1.00 38.93 187 LEU A C 1
ATOM 683 O O . LEU A 1 187 ? 28.967 17.949 44.202 1.00 38.04 187 LEU A O 1
ATOM 688 N N . HIS A 1 188 ? 29.464 20.080 44.691 1.00 40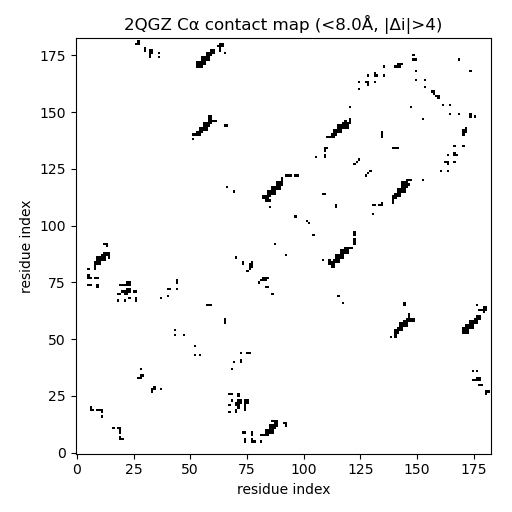.29 188 HIS A N 1
ATOM 689 C CA . HIS A 1 188 ? 28.093 20.533 44.487 1.00 43.23 188 HIS A CA 1
ATOM 690 C C . HIS A 1 188 ? 27.981 20.847 42.997 1.00 43.58 188 HIS A C 1
ATOM 691 O O . HIS A 1 188 ? 28.395 21.917 42.553 1.00 41.66 188 HIS A O 1
ATOM 698 N N . PHE A 1 189 ? 27.418 19.910 42.237 1.00 44.82 189 PHE A N 1
ATOM 699 C CA . PHE A 1 189 ? 27.297 20.055 40.788 1.00 46.57 189 PHE A CA 1
ATOM 700 C C . PHE A 1 189 ? 26.768 21.388 40.248 1.00 48.01 189 PHE A C 1
ATOM 701 O O . PHE A 1 189 ? 27.425 22.025 39.421 1.00 48.52 189 PHE A O 1
ATOM 709 N N . PRO A 1 190 ? 25.572 21.820 40.686 1.00 50.24 190 PRO A N 1
ATOM 710 C CA . PRO A 1 190 ? 25.029 23.095 40.193 1.00 51.31 190 PRO A CA 1
ATOM 711 C C . PRO A 1 190 ? 26.034 24.259 40.243 1.00 53.11 190 PRO A C 1
ATOM 712 O O . PRO A 1 190 ? 26.051 25.103 39.347 1.00 53.66 190 PRO A O 1
ATOM 716 N N . SER A 1 191 ? 26.872 24.299 41.278 1.00 52.56 191 SER A N 1
ATOM 717 C CA . SER A 1 191 ? 27.868 25.363 41.413 1.00 52.99 191 SER A CA 1
ATOM 718 C C . SER A 1 191 ? 29.092 25.111 40.543 1.00 52.90 191 SER A C 1
ATOM 719 O O . SER A 1 191 ? 29.701 26.047 40.035 1.00 52.38 191 SER A O 1
ATOM 722 N N . PHE A 1 192 ? 29.456 23.845 40.386 1.00 52.04 192 PHE A N 1
ATOM 723 C CA . PHE A 1 192 ? 30.602 23.475 39.567 1.00 52.48 192 PHE A CA 1
ATOM 724 C C . PHE A 1 192 ? 30.291 23.792 38.104 1.00 53.56 192 PHE A C 1
ATOM 725 O O . PHE A 1 192 ? 31.126 24.335 37.389 1.00 51.98 192 PHE A O 1
ATOM 733 N N . ALA A 1 193 ? 29.080 23.448 37.672 1.00 54.93 193 ALA A N 1
ATOM 734 C CA . ALA A 1 193 ? 28.654 23.689 36.300 1.00 56.78 193 ALA A CA 1
ATOM 735 C C . ALA A 1 193 ? 28.807 25.164 35.952 1.00 57.94 193 ALA A C 1
ATOM 736 O O . ALA A 1 193 ? 29.459 25.511 34.965 1.00 58.62 193 ALA A O 1
ATOM 738 N N . ILE A 1 194 ? 28.202 26.024 36.768 1.00 59.45 194 ILE A N 1
ATOM 739 C CA . ILE A 1 194 ? 28.264 27.467 36.566 1.00 60.86 194 ILE A CA 1
ATOM 740 C C . ILE A 1 194 ? 29.694 28.014 36.635 1.00 62.27 194 ILE A C 1
ATOM 741 O O . ILE A 1 194 ? 30.095 28.809 35.786 1.00 63.11 194 ILE A O 1
ATOM 746 N N . ASP A 1 195 ? 30.461 27.597 37.638 1.00 62.09 195 ASP A N 1
ATOM 747 C CA . ASP A 1 195 ? 31.834 28.073 37.779 1.00 63.47 195 ASP A CA 1
ATOM 748 C C . ASP A 1 195 ? 32.749 27.607 36.644 1.00 63.44 195 ASP A C 1
ATOM 749 O O . ASP A 1 195 ? 33.695 28.306 36.271 1.00 62.61 195 ASP A O 1
ATOM 754 N N . VAL A 1 196 ? 32.472 26.427 36.097 1.00 63.81 196 VAL A N 1
ATOM 755 C CA . VAL A 1 196 ? 33.280 25.898 35.003 1.00 64.65 196 VAL A CA 1
ATOM 756 C C . VAL A 1 196 ? 32.805 26.504 33.690 1.00 65.76 196 VAL A C 1
ATOM 757 O O . VAL A 1 196 ? 33.592 26.679 32.766 1.00 65.02 196 VAL A O 1
ATOM 761 N N . LYS A 1 197 ? 31.513 26.820 33.624 1.00 68.30 197 LYS A N 1
ATOM 762 C CA . LYS A 1 197 ? 30.911 27.420 32.434 1.00 71.37 197 LYS A CA 1
ATOM 763 C C . LYS A 1 197 ? 31.762 28.623 32.073 1.00 72.78 197 LYS A C 1
ATOM 764 O O . LYS A 1 197 ? 32.006 28.901 30.898 1.00 73.18 197 LYS A O 1
ATOM 770 N N . ASN A 1 198 ? 32.212 29.334 33.101 1.00 74.36 198 ASN A N 1
ATOM 771 C CA . ASN A 1 198 ? 33.067 30.492 32.914 1.00 76.59 198 ASN A CA 1
ATOM 772 C C . ASN A 1 198 ? 34.470 29.965 32.602 1.00 78.41 198 ASN A C 1
ATOM 773 O O . ASN A 1 198 ? 35.405 30.112 33.393 1.00 78.88 198 ASN A O 1
ATOM 778 N N . ALA A 1 199 ? 34.587 29.313 31.448 1.00 80.67 199 ALA A N 1
ATOM 779 C CA . ALA A 1 199 ? 35.850 28.757 30.976 1.00 82.53 199 ALA A CA 1
ATOM 780 C C . ALA A 1 199 ? 36.387 29.740 29.950 1.00 84.39 199 ALA A C 1
ATOM 781 O O . ALA A 1 199 ? 36.303 29.509 28.740 1.00 84.33 199 ALA A O 1
ATOM 783 N N . ILE A 1 200 ? 36.918 30.851 30.450 1.00 86.01 200 ILE A N 1
ATOM 784 C CA . ILE A 1 200 ? 37.469 31.905 29.607 1.00 87.08 200 ILE A CA 1
ATOM 785 C C . ILE A 1 200 ? 38.871 32.246 30.107 1.00 87.31 200 ILE A C 1
ATOM 786 O O . ILE A 1 200 ? 39.586 33.044 29.499 1.00 87.16 200 ILE A O 1
ATOM 791 N N . SER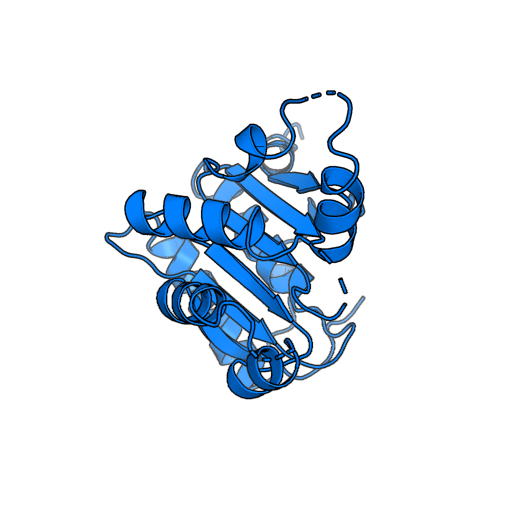 A 1 201 ? 39.252 31.624 31.220 1.00 87.26 201 SER A N 1
ATOM 792 C CA . SER A 1 201 ? 40.564 31.837 31.819 1.00 86.57 201 SER A CA 1
ATOM 793 C C . SER A 1 201 ? 41.630 31.266 30.897 1.00 85.77 201 SER A C 1
ATOM 79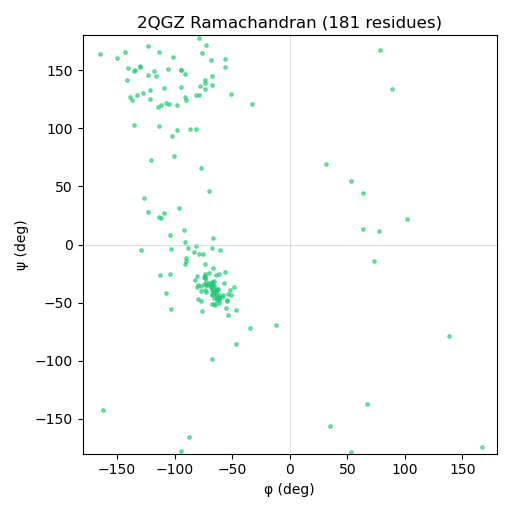4 O O . SER A 1 201 ? 41.308 30.656 29.879 1.00 85.36 201 SER A O 1
ATOM 796 N N . LYS A 1 206 ? 41.537 26.443 34.459 1.00 72.11 206 LYS A N 1
ATOM 797 C CA . LYS A 1 206 ? 42.693 26.028 35.255 1.00 73.09 206 LYS A CA 1
ATOM 798 C C . LYS A 1 206 ? 42.579 24.571 35.721 1.00 73.31 206 LYS A C 1
ATOM 799 O O . LYS A 1 206 ? 42.095 23.717 34.979 1.00 73.83 206 LYS A O 1
ATOM 801 N N . GLU A 1 207 ? 43.029 24.294 36.946 1.00 73.17 207 GLU A N 1
ATOM 802 C CA . GLU A 1 207 ? 42.988 22.948 37.526 1.00 73.06 207 GLU A CA 1
ATOM 803 C C . GLU A 1 207 ? 41.546 22.477 37.770 1.00 72.26 207 GLU A C 1
ATOM 804 O O . GLU A 1 207 ? 41.307 21.405 38.332 1.00 71.06 207 GLU A O 1
ATOM 810 N N . GLU A 1 208 ? 40.595 23.289 37.319 1.00 71.93 208 GLU A N 1
ATOM 811 C CA . GLU A 1 208 ? 39.161 23.036 37.465 1.00 70.93 208 GLU A CA 1
ATOM 812 C C . GLU A 1 208 ? 38.690 21.580 37.389 1.00 69.29 208 GLU A C 1
ATOM 813 O O . GLU A 1 208 ? 38.299 21.005 38.404 1.00 69.42 208 GLU A O 1
ATOM 819 N N . ILE A 1 209 ? 38.714 20.985 36.196 1.00 66.49 209 ILE A N 1
ATOM 820 C CA . ILE A 1 209 ? 38.244 19.611 36.047 1.00 64.65 209 ILE A CA 1
ATOM 821 C C . ILE A 1 209 ? 39.284 18.500 36.203 1.00 63.58 209 ILE A C 1
ATOM 822 O O . ILE A 1 209 ? 38.919 17.341 36.393 1.00 63.63 209 ILE A O 1
ATOM 827 N N . ASP A 1 210 ? 40.568 18.831 36.123 1.00 62.14 210 ASP A N 1
ATOM 828 C CA . ASP A 1 210 ? 41.595 17.807 36.275 1.00 60.81 210 ASP A CA 1
ATOM 829 C C . ASP A 1 210 ? 41.733 17.359 37.720 1.00 59.63 210 ASP A C 1
ATOM 830 O O . ASP A 1 210 ? 42.114 16.222 37.994 1.00 60.14 210 ASP A O 1
ATOM 835 N N . ALA A 1 211 ? 41.426 18.257 38.646 1.00 57.22 211 ALA A N 1
ATOM 836 C CA . ALA A 1 211 ? 41.520 17.935 40.061 1.00 56.90 211 ALA A CA 1
ATOM 837 C C . ALA A 1 211 ? 40.306 17.121 40.476 1.00 54.57 211 ALA A C 1
ATOM 838 O O . ALA A 1 211 ? 40.245 16.588 41.580 1.00 57.28 211 ALA A O 1
ATOM 840 N N . VAL A 1 212 ? 39.348 17.010 39.570 1.00 51.84 212 VAL A N 1
ATOM 841 C CA . VAL A 1 212 ? 38.109 16.308 39.850 1.00 47.42 212 VAL A CA 1
ATOM 842 C C . VAL A 1 212 ? 37.931 14.953 39.168 1.00 46.33 212 VAL A C 1
ATOM 843 O O . VAL A 1 212 ? 37.467 14.002 39.792 1.00 48.01 212 VAL A O 1
ATOM 847 N N . LYS A 1 213 ? 38.306 14.847 37.900 1.00 43.27 213 LYS A N 1
ATOM 848 C CA . LYS A 1 213 ? 38.105 13.595 37.188 1.00 40.74 213 LYS A CA 1
ATOM 849 C C . LYS A 1 213 ? 38.965 12.409 37.598 1.00 39.47 213 LYS A C 1
ATOM 850 O O . LYS A 1 213 ? 38.566 11.269 37.394 1.00 39.12 213 LYS A O 1
ATOM 856 N N . ASN A 1 214 ? 40.134 12.649 38.176 1.00 38.65 214 ASN A N 1
ATOM 857 C CA . ASN A 1 214 ? 40.976 11.522 38.549 1.00 37.91 214 ASN A CA 1
ATOM 858 C C . ASN A 1 214 ? 41.010 11.173 40.037 1.00 36.55 214 ASN A C 1
ATOM 859 O O . ASN A 1 214 ? 41.804 10.327 40.449 1.00 35.67 214 ASN A O 1
ATOM 864 N N . VAL A 1 215 ? 40.160 11.798 40.850 1.00 35.44 215 VAL A N 1
ATOM 865 C CA . VAL A 1 215 ? 40.153 11.470 42.271 1.00 33.43 215 VAL A CA 1
ATOM 866 C C . VAL A 1 215 ? 39.634 10.044 42.463 1.00 34.13 215 VAL A C 1
ATOM 867 O O . VAL A 1 215 ? 38.766 9.583 41.725 1.00 35.45 215 VAL A O 1
ATOM 871 N N . PRO A 1 216 ? 40.168 9.322 43.454 1.00 32.96 216 PRO A N 1
ATOM 872 C CA . PRO A 1 216 ? 39.752 7.940 43.723 1.00 33.61 216 PRO A CA 1
ATOM 873 C C . PRO A 1 216 ? 38.247 7.721 43.845 1.00 32.60 216 PRO A C 1
ATOM 874 O O . PRO A 1 216 ? 37.714 6.742 43.327 1.00 33.85 216 PRO A O 1
ATOM 878 N N . VAL A 1 217 ? 37.575 8.623 44.546 1.00 30.90 217 VAL A N 1
ATOM 879 C CA . VAL A 1 217 ? 36.137 8.530 44.751 1.00 29.47 217 VAL A CA 1
ATOM 880 C C . VAL A 1 217 ? 35.567 9.927 44.594 1.00 28.90 217 VAL A C 1
ATOM 881 O O . VAL A 1 217 ? 36.017 10.861 45.250 1.00 26.98 217 VAL A O 1
ATOM 885 N N . LEU A 1 218 ? 34.569 10.055 43.731 1.00 28.03 218 LEU A N 1
ATOM 886 C CA . LEU A 1 218 ? 33.954 11.341 43.451 1.00 28.39 218 LEU A CA 1
ATOM 887 C C . LEU A 1 218 ? 32.460 11.327 43.763 1.00 28.81 218 LEU A C 1
ATOM 888 O O . LEU A 1 218 ? 31.738 10.395 43.369 1.00 28.61 218 LEU A O 1
ATOM 893 N N . ILE A 1 219 ? 32.005 12.356 44.472 1.00 28.92 219 ILE A N 1
ATOM 894 C CA . ILE A 1 219 ? 30.604 12.484 44.833 1.00 30.82 219 ILE A CA 1
ATOM 895 C C . ILE A 1 219 ? 30.054 13.714 44.111 1.00 32.44 219 ILE A C 1
ATOM 896 O O . ILE A 1 219 ? 30.525 14.827 44.343 1.00 32.68 219 ILE A O 1
ATOM 901 N N . LEU A 1 220 ? 29.068 13.522 43.242 1.00 31.61 220 LEU A N 1
ATOM 902 C CA . LEU A 1 220 ? 28.462 14.645 42.525 1.00 34.47 220 LEU A CA 1
ATOM 903 C C . LEU A 1 220 ? 27.117 14.980 43.194 1.00 35.68 220 LEU A C 1
ATOM 904 O O . LEU A 1 220 ? 26.088 14.384 42.871 1.00 36.25 220 LEU A O 1
ATOM 909 N N . ASP A 1 221 ? 27.141 15.927 44.131 1.00 38.27 221 ASP A N 1
ATOM 910 C CA . ASP A 1 221 ? 25.946 16.331 44.870 1.00 41.38 221 ASP A CA 1
ATOM 911 C C . ASP A 1 221 ? 24.882 17.035 44.028 1.00 42.38 221 ASP A C 1
ATOM 912 O O . ASP A 1 221 ? 25.175 17.900 43.211 1.00 40.59 221 ASP A O 1
ATOM 917 N N . ASP A 1 222 ? 23.641 16.640 44.288 1.00 45.60 222 ASP A N 1
ATOM 918 C CA . ASP A 1 222 ? 22.432 17.086 43.607 1.00 49.40 222 ASP A CA 1
ATOM 919 C C . ASP A 1 222 ? 22.591 17.460 42.144 1.00 48.64 222 ASP A C 1
ATOM 920 O O . ASP A 1 222 ? 22.490 18.619 41.739 1.00 47.53 222 ASP A O 1
ATOM 925 N N . ILE A 1 223 ? 22.845 16.429 41.353 1.00 49.28 223 ILE A N 1
ATOM 926 C CA . ILE A 1 223 ? 22.976 16.577 39.926 1.00 50.24 223 ILE A CA 1
ATOM 927 C C . ILE A 1 223 ? 21.549 16.933 39.497 1.00 52.59 223 ILE A C 1
ATOM 928 O O . ILE A 1 223 ? 20.589 16.655 40.222 1.00 51.19 223 ILE A O 1
ATOM 933 N N . GLY A 1 224 ? 21.400 17.555 38.335 1.00 54.48 224 GLY A N 1
ATOM 934 C CA . GLY A 1 224 ? 20.069 17.946 37.906 1.00 57.81 224 GLY A CA 1
ATOM 935 C C . GLY A 1 224 ? 19.711 19.205 38.671 1.00 59.62 224 GLY A C 1
ATOM 936 O O . GLY A 1 224 ? 20.391 19.553 39.634 1.00 59.35 224 GLY A O 1
ATOM 937 N N . ALA A 1 225 ? 18.656 19.896 38.260 1.00 62.24 225 ALA A N 1
ATOM 938 C CA . ALA A 1 225 ? 18.266 21.125 38.946 1.00 65.69 225 ALA A CA 1
ATOM 939 C C . ALA A 1 225 ? 19.364 22.186 38.818 1.00 66.50 225 ALA A C 1
ATOM 940 O O . ALA A 1 225 ? 19.626 22.698 37.726 1.00 67.93 225 ALA A O 1
ATOM 942 N N . VAL A 1 232 ? 28.253 22.981 32.420 1.00 68.40 232 VAL A N 1
ATOM 943 C CA . VAL A 1 232 ? 27.576 21.706 32.634 1.00 69.81 232 VAL A CA 1
ATOM 944 C C . VAL A 1 232 ? 27.483 20.935 31.323 1.00 69.21 232 VAL A C 1
ATOM 945 O O . VAL A 1 232 ? 28.256 20.007 31.080 1.00 68.83 232 VAL A O 1
ATOM 947 N N . ARG A 1 233 ? 26.525 21.337 30.492 1.00 68.85 233 ARG A N 1
ATOM 948 C CA . ARG A 1 233 ? 26.282 20.727 29.187 1.00 68.62 233 ARG A CA 1
ATOM 949 C C . ARG A 1 233 ? 26.533 19.215 29.154 1.00 67.81 233 ARG A C 1
ATOM 950 O O . ARG A 1 233 ? 26.459 18.524 30.180 1.00 66.95 233 ARG A O 1
ATOM 952 N N . ASP A 1 234 ? 26.801 18.718 27.949 1.00 66.18 234 ASP A N 1
ATOM 953 C CA . ASP A 1 234 ? 27.096 17.313 27.717 1.00 64.18 234 ASP A CA 1
ATOM 954 C C . ASP A 1 234 ? 28.552 17.282 27.269 1.00 61.97 234 ASP A C 1
ATOM 955 O O . ASP A 1 234 ? 28.994 16.351 26.589 1.00 62.09 234 ASP A O 1
ATOM 957 N N . GLU A 1 235 ? 29.291 18.316 27.663 1.00 57.73 235 GLU A N 1
ATOM 958 C CA . GLU A 1 235 ? 30.693 18.439 27.303 1.00 55.56 235 GLU A CA 1
ATOM 959 C C . GLU A 1 235 ? 31.630 18.310 28.500 1.00 53.28 235 GLU A C 1
ATOM 960 O O . GLU A 1 235 ? 32.781 17.919 28.348 1.00 53.24 235 GLU A O 1
ATOM 962 N N . VAL A 1 236 ? 31.153 18.644 29.691 1.00 51.55 236 VAL A N 1
ATOM 963 C CA . VAL A 1 236 ? 31.998 18.539 30.877 1.00 48.48 236 VAL A CA 1
ATOM 964 C C . VAL A 1 236 ? 31.636 17.300 31.688 1.00 46.75 236 VAL A C 1
ATOM 965 O O . VAL A 1 236 ? 32.487 16.455 31.960 1.00 47.05 236 VAL A O 1
ATOM 969 N N . LEU A 1 237 ? 30.368 17.192 32.066 1.00 43.54 237 LEU A N 1
ATOM 970 C CA . LEU A 1 237 ? 29.905 16.052 32.844 1.00 42.11 237 LEU A CA 1
ATOM 971 C C . LEU A 1 237 ? 30.094 14.772 32.037 1.00 41.96 237 LEU A C 1
ATOM 972 O O . LEU A 1 237 ? 30.590 13.767 32.544 1.00 42.18 237 LEU A O 1
ATOM 977 N N . GLN A 1 238 ? 29.708 14.827 30.767 1.00 42.17 238 GLN A N 1
ATOM 978 C CA . GLN A 1 238 ? 29.807 13.680 29.875 1.00 39.50 238 GLN A CA 1
ATOM 979 C C . GLN A 1 238 ? 31.242 13.169 29.779 1.00 38.79 238 GLN A C 1
ATOM 980 O O . GLN A 1 238 ? 31.482 11.965 29.830 1.00 37.79 238 GLN A O 1
ATOM 986 N N . VAL A 1 239 ? 32.201 14.079 29.664 1.00 38.90 239 VAL A N 1
ATOM 987 C CA . VAL A 1 239 ? 33.594 13.671 29.545 1.00 38.07 239 VAL A CA 1
ATOM 988 C C . VAL A 1 239 ? 34.150 13.148 30.865 1.00 37.59 239 VAL A C 1
ATOM 989 O O . VAL A 1 239 ? 34.882 12.161 30.883 1.00 35.33 239 VAL A O 1
ATOM 993 N N . ILE A 1 240 ? 33.806 13.813 31.965 1.00 36.53 240 ILE A N 1
ATOM 994 C CA . ILE A 1 240 ? 34.270 13.377 33.270 1.00 34.27 240 ILE A CA 1
ATOM 995 C C . ILE A 1 240 ? 33.743 11.972 33.528 1.00 32.73 240 ILE A C 1
ATOM 996 O O . ILE A 1 240 ? 34.489 11.093 33.939 1.00 33.21 240 ILE A O 1
ATOM 1001 N N . LEU A 1 241 ? 32.459 11.757 33.282 1.00 32.21 241 LEU A N 1
ATOM 1002 C CA . LEU A 1 241 ? 31.881 10.444 33.514 1.00 32.62 241 LEU A CA 1
ATOM 1003 C C . LEU A 1 241 ? 32.527 9.412 32.592 1.00 33.90 241 LEU A C 1
ATOM 1004 O O . LEU A 1 241 ? 32.916 8.323 33.036 1.00 35.86 241 LEU A O 1
ATOM 1009 N N . GLN A 1 242 ? 32.668 9.762 31.317 1.00 32.63 242 GLN A N 1
ATOM 1010 C CA . GLN A 1 242 ? 33.280 8.867 30.335 1.00 31.54 242 GLN A CA 1
ATOM 1011 C C . GLN A 1 242 ? 34.657 8.422 30.813 1.00 31.68 242 GLN A C 1
ATOM 1012 O O . GLN A 1 242 ? 34.981 7.241 30.802 1.00 32.46 242 GLN A O 1
ATOM 1018 N N . TYR A 1 243 ? 35.465 9.379 31.243 1.00 30.71 243 TYR A N 1
ATOM 1019 C CA . TYR A 1 243 ? 36.797 9.080 31.728 1.00 31.49 243 TYR A CA 1
ATOM 1020 C C . TYR A 1 243 ? 36.790 8.200 32.978 1.00 33.92 243 TYR A C 1
ATOM 1021 O O . TYR A 1 243 ? 37.649 7.327 33.125 1.00 34.97 243 TYR A O 1
ATOM 1030 N N . ARG A 1 244 ? 35.835 8.421 33.882 1.00 33.53 244 ARG A N 1
ATOM 1031 C CA . ARG A 1 244 ? 35.789 7.610 35.087 1.00 34.42 244 ARG A CA 1
ATOM 1032 C C . ARG A 1 244 ? 35.291 6.202 34.762 1.00 34.70 244 ARG A C 1
ATOM 1033 O O . ARG A 1 244 ? 35.652 5.241 35.444 1.00 33.56 244 ARG A O 1
ATOM 1041 N N . MET A 1 245 ? 34.492 6.068 33.707 1.00 35.98 245 MET A N 1
ATOM 1042 C CA . MET A 1 245 ? 34.024 4.740 33.302 1.00 37.03 245 MET A CA 1
ATOM 1043 C C . MET A 1 245 ? 35.235 3.923 32.839 1.00 37.67 245 MET A C 1
ATOM 1044 O O . MET A 1 245 ? 35.457 2.804 33.303 1.00 39.54 245 MET A O 1
ATOM 1049 N N . LEU A 1 246 ? 36.027 4.495 31.937 1.00 38.28 246 LEU A N 1
ATOM 1050 C CA . LEU A 1 246 ? 37.214 3.818 31.418 1.00 39.78 246 LEU A CA 1
ATOM 1051 C C . LEU A 1 246 ? 38.247 3.561 32.502 1.00 40.44 246 LEU A C 1
ATOM 1052 O O . LEU A 1 246 ? 38.871 2.510 32.529 1.00 42.26 246 LEU A O 1
ATOM 1057 N N . GLU A 1 247 ? 38.426 4.525 33.395 1.00 41.09 247 GLU A N 1
ATOM 1058 C CA . GLU A 1 247 ? 39.399 4.403 34.472 1.00 41.68 247 GLU A CA 1
ATOM 1059 C C . GLU A 1 247 ? 38.905 3.588 35.675 1.00 41.63 247 GLU A C 1
ATOM 1060 O O . GLU A 1 247 ? 39.642 3.398 36.640 1.00 41.96 247 GLU A O 1
ATOM 1066 N N . GLU A 1 248 ? 37.661 3.122 35.622 1.00 42.17 248 GLU A N 1
ATOM 1067 C CA . GLU A 1 248 ? 37.087 2.338 36.718 1.00 43.89 248 GLU A CA 1
ATOM 1068 C 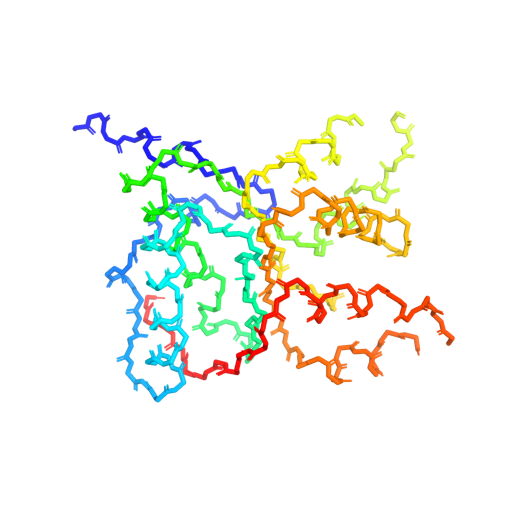C . GLU A 1 248 ? 37.224 3.062 38.055 1.00 41.45 248 GLU A C 1
ATOM 1069 O O . GLU A 1 248 ? 37.772 2.524 39.015 1.00 44.51 248 GLU A O 1
ATOM 1075 N N . LEU A 1 249 ? 36.734 4.293 38.107 1.00 38.36 249 LEU A N 1
ATOM 1076 C CA . LEU A 1 249 ? 36.791 5.081 39.326 1.00 35.72 249 LEU A CA 1
ATOM 1077 C C . LEU A 1 249 ? 35.356 5.256 39.870 1.00 35.87 249 LEU A C 1
ATOM 1078 O O . LEU A 1 249 ? 34.480 5.801 39.192 1.00 34.90 249 LEU A O 1
ATOM 1083 N N . PRO A 1 250 ? 35.103 4.778 41.103 1.00 34.98 250 PRO A N 1
ATOM 1084 C CA . PRO A 1 250 ? 33.801 4.851 41.779 1.00 34.03 250 PRO A CA 1
ATOM 1085 C C . PRO A 1 250 ? 33.237 6.267 41.759 1.00 33.81 250 PRO A C 1
ATOM 1086 O O . PRO A 1 250 ? 33.913 7.219 42.149 1.00 34.77 250 PRO A O 1
ATOM 1090 N N . THR A 1 251 ? 31.988 6.401 41.331 1.00 32.23 251 THR A N 1
ATOM 1091 C CA . THR A 1 251 ? 31.354 7.704 41.235 1.00 30.29 251 THR A CA 1
ATOM 1092 C C . THR A 1 251 ? 29.969 7.652 41.854 1.00 31.27 251 THR A C 1
ATOM 1093 O O . THR A 1 251 ? 29.175 6.766 41.540 1.00 32.00 251 THR A O 1
ATOM 1097 N N . PHE A 1 252 ? 29.688 8.591 42.751 1.00 31.40 252 PHE A N 1
ATOM 1098 C CA . PHE A 1 252 ? 28.391 8.642 43.415 1.00 31.14 252 PHE A CA 1
ATOM 1099 C C . PHE A 1 252 ? 27.630 9.898 42.997 1.00 30.26 252 PHE A C 1
ATOM 1100 O O . PHE A 1 252 ? 28.209 10.812 42.425 1.00 30.43 252 PHE A O 1
ATOM 1108 N N . PHE A 1 253 ? 26.332 9.934 43.281 1.00 30.04 253 PHE A N 1
ATOM 1109 C CA . PHE A 1 253 ? 25.498 11.085 42.953 1.00 30.06 253 PHE A CA 1
ATOM 1110 C C . PHE A 1 253 ? 24.372 11.204 43.972 1.00 31.04 253 PHE A C 1
ATOM 1111 O O . PHE A 1 253 ? 24.046 10.243 44.661 1.00 32.15 253 PHE A O 1
ATOM 1119 N N . THR A 1 254 ? 23.783 12.388 44.061 1.00 30.97 254 THR A N 1
ATOM 1120 C CA . THR A 1 254 ? 22.617 12.609 44.914 1.00 31.33 254 THR A CA 1
ATOM 1121 C C . THR A 1 254 ? 21.707 13.429 44.000 1.00 33.21 254 THR A C 1
ATOM 1122 O O . THR A 1 254 ? 22.186 14.185 43.149 1.00 30.22 254 THR A O 1
ATOM 1126 N N . SER A 1 255 ? 20.402 13.299 44.162 1.00 34.71 255 SER A N 1
ATOM 1127 C CA . SER A 1 255 ? 19.501 14.042 43.299 1.00 38.13 255 SER A CA 1
ATOM 1128 C C . SER A 1 255 ? 18.082 14.070 43.864 1.00 39.46 255 SER A C 1
ATOM 1129 O O . SER A 1 255 ? 17.747 13.297 44.759 1.00 39.72 255 SER A O 1
ATOM 1132 N N . ASN A 1 256 ? 17.257 14.976 43.344 1.00 41.66 256 ASN A N 1
ATOM 1133 C CA . ASN A 1 256 ? 15.864 15.070 43.767 1.00 44.31 256 ASN A CA 1
ATOM 1134 C C . ASN A 1 256 ? 15.038 14.165 42.854 1.00 46.13 256 ASN A C 1
ATOM 1135 O O . ASN A 1 256 ? 13.875 13.876 43.141 1.00 47.90 256 ASN A O 1
ATOM 1140 N N . TYR A 1 257 ? 15.659 13.702 41.769 1.00 45.30 257 TYR A N 1
ATOM 1141 C CA . TYR A 1 257 ? 14.982 12.858 40.791 1.00 46.14 257 TYR A CA 1
ATOM 1142 C C . TYR A 1 257 ? 15.586 11.470 40.662 1.00 45.11 257 TYR A C 1
ATOM 1143 O O . TYR A 1 257 ? 16.787 11.284 40.835 1.00 45.78 257 TYR A O 1
ATOM 1152 N N . SER A 1 258 ? 14.740 10.501 40.330 1.00 45.54 258 SER A N 1
ATOM 1153 C CA . SER A 1 258 ? 15.171 9.125 40.120 1.00 44.49 258 SER A CA 1
ATOM 1154 C C . SER A 1 258 ? 15.789 9.108 38.725 1.00 43.95 258 SER A C 1
ATOM 1155 O O . SER A 1 258 ? 15.789 10.133 38.043 1.00 41.61 258 SER A O 1
ATOM 1158 N N . PHE A 1 259 ? 16.307 7.958 38.299 1.00 43.74 259 PHE A N 1
ATOM 1159 C CA . PHE A 1 259 ? 16.905 7.852 36.972 1.00 45.44 259 PHE A CA 1
ATOM 1160 C C . PHE A 1 259 ? 15.933 8.337 35.910 1.00 48.82 259 PHE A C 1
ATOM 1161 O O . PHE A 1 259 ? 16.207 9.299 35.189 1.00 48.37 259 PHE A O 1
ATOM 1169 N N . ALA A 1 260 ? 14.789 7.664 35.833 1.00 52.09 260 ALA A N 1
ATOM 1170 C CA . ALA A 1 260 ? 13.755 7.979 34.858 1.00 54.01 260 ALA A CA 1
ATOM 1171 C C . ALA A 1 260 ? 13.321 9.439 34.872 1.00 54.86 260 ALA A C 1
ATOM 1172 O O . ALA A 1 260 ? 13.133 10.036 33.817 1.00 54.93 260 ALA A O 1
ATOM 1174 N N . ASP A 1 261 ? 13.159 10.008 36.063 1.00 56.86 261 ASP A N 1
ATOM 1175 C CA . ASP A 1 261 ? 12.746 11.404 36.192 1.00 58.88 261 ASP A CA 1
ATOM 1176 C C . ASP A 1 261 ? 13.866 12.372 35.823 1.00 59.36 261 ASP A C 1
ATOM 1177 O O . ASP A 1 261 ? 13.607 13.467 35.319 1.00 58.58 261 ASP A O 1
ATOM 1182 N N . LEU A 1 262 ? 15.109 11.979 36.087 1.00 59.00 262 LEU A N 1
ATOM 1183 C CA . LEU A 1 262 ? 16.244 12.841 35.777 1.00 58.98 262 LEU A CA 1
ATOM 1184 C C . LEU A 1 262 ? 16.392 12.978 34.273 1.00 61.29 262 LEU A C 1
ATOM 1185 O O . LEU A 1 262 ? 16.643 14.066 33.758 1.00 61.34 262 LEU A O 1
ATOM 1190 N N . GLU A 1 263 ? 16.237 11.862 33.572 1.00 63.01 263 GLU A N 1
ATOM 1191 C CA . GLU A 1 263 ? 16.358 11.862 32.126 1.00 66.22 263 GLU A CA 1
ATOM 1192 C C . GLU A 1 263 ? 15.209 12.644 31.495 1.00 66.73 263 GLU A C 1
ATOM 1193 O O . GLU A 1 263 ? 15.430 13.536 30.672 1.00 65.66 263 GLU A O 1
ATOM 1199 N N . ARG A 1 264 ? 13.986 12.309 31.899 1.00 67.78 264 ARG A N 1
ATOM 1200 C CA . ARG A 1 264 ? 12.788 12.959 31.381 1.00 69.29 264 ARG A CA 1
ATOM 1201 C C . ARG A 1 264 ? 12.769 14.459 31.656 1.00 70.14 264 ARG A C 1
ATOM 1202 O O . ARG A 1 264 ? 11.864 15.161 31.214 1.00 70.74 264 ARG A O 1
ATOM 1204 N N . LYS A 1 265 ? 13.763 14.950 32.386 1.00 71.56 265 LYS A N 1
ATOM 1205 C CA . LYS A 1 265 ? 13.841 16.373 32.693 1.00 72.78 265 LYS A CA 1
ATOM 1206 C C . LYS A 1 265 ? 14.908 17.038 31.832 1.00 74.06 265 LYS A C 1
ATOM 1207 O O . LYS A 1 265 ? 14.845 18.237 31.578 1.00 74.75 265 LYS A O 1
ATOM 1209 N N . TRP A 1 266 ? 15.888 16.257 31.387 1.00 75.37 266 TRP A N 1
ATOM 1210 C CA . TRP A 1 266 ? 16.955 16.789 30.546 1.00 76.72 266 TRP A CA 1
ATOM 1211 C C . TRP A 1 266 ? 16.517 16.898 29.086 1.00 77.25 266 TRP A C 1
ATOM 1212 O O . TRP A 1 266 ? 16.533 15.914 28.345 1.00 76.55 266 TRP A O 1
ATOM 1223 N N . ALA A 1 267 ? 16.135 18.111 28.688 1.00 78.11 267 ALA A N 1
ATOM 1224 C CA . ALA A 1 267 ? 15.677 18.400 27.330 1.00 78.51 267 ALA A CA 1
ATOM 1225 C C . ALA A 1 267 ? 14.347 17.710 27.046 1.00 79.38 267 ALA A C 1
ATOM 1226 O O . ALA A 1 267 ? 14.308 16.531 26.691 1.00 79.88 267 ALA A O 1
ATOM 1228 N N . TRP A 1 276 ? 15.850 16.415 22.737 1.00 79.92 276 TRP A N 1
ATOM 1229 C CA . TRP A 1 276 ? 16.880 15.637 22.052 1.00 80.54 276 TRP A CA 1
ATOM 1230 C C . TRP A 1 276 ? 17.992 15.240 23.016 1.00 79.85 276 TRP A C 1
ATOM 1231 O O . TRP A 1 276 ? 18.148 14.062 23.350 1.00 79.18 276 TRP A O 1
ATOM 1233 N N . GLN A 1 277 ? 18.762 16.235 23.454 1.00 80.26 277 GLN A N 1
ATOM 1234 C CA . GLN A 1 277 ? 19.869 16.020 24.383 1.00 80.27 277 GLN A CA 1
ATOM 1235 C C . GLN A 1 277 ? 20.830 14.944 23.880 1.00 80.49 277 GLN A C 1
ATOM 1236 O O . GLN A 1 277 ? 20.648 14.391 22.792 1.00 80.97 277 GLN A O 1
ATOM 1238 N N . ALA A 1 278 ? 21.858 14.655 24.678 1.00 79.01 278 ALA A N 1
ATOM 1239 C CA . ALA A 1 278 ? 22.840 13.637 24.324 1.00 76.09 278 ALA A CA 1
ATOM 1240 C C . ALA A 1 278 ? 22.252 12.261 24.635 1.00 74.92 278 ALA A C 1
ATOM 1241 O O . ALA A 1 278 ? 22.324 11.347 23.805 1.00 74.46 278 ALA A O 1
ATOM 1243 N N . LYS A 1 279 ? 21.669 12.136 25.833 1.00 71.40 279 LYS A N 1
ATOM 1244 C CA . LYS A 1 279 ? 21.037 10.900 26.310 1.00 67.33 279 LYS A CA 1
ATOM 1245 C C . LYS A 1 279 ? 22.024 9.800 26.684 1.00 65.40 279 LYS A C 1
ATOM 1246 O O . LYS A 1 279 ? 21.648 8.823 27.332 1.00 65.20 279 LYS A O 1
ATOM 1248 N N . ARG A 1 280 ? 23.280 9.940 26.275 1.00 62.08 280 ARG A N 1
ATOM 1249 C CA . ARG A 1 280 ? 24.262 8.924 26.621 1.00 60.70 280 ARG A CA 1
ATOM 1250 C C . ARG A 1 280 ? 24.927 9.283 27.950 1.00 57.29 280 ARG A C 1
ATOM 1251 O O . ARG A 1 280 ? 25.595 8.456 28.567 1.00 56.61 280 ARG A O 1
ATOM 1259 N N . VAL A 1 281 ? 24.733 10.522 28.387 1.00 54.42 281 VAL A N 1
ATOM 1260 C CA . VAL A 1 281 ? 25.281 10.967 29.660 1.00 53.43 281 VAL A CA 1
ATOM 1261 C C . VAL A 1 281 ? 24.506 10.243 30.751 1.00 52.03 281 VAL A C 1
ATOM 1262 O O . VAL A 1 281 ? 25.050 9.904 31.798 1.00 51.23 281 VAL A O 1
ATOM 1266 N N . MET A 1 282 ? 23.230 9.990 30.477 1.00 50.89 282 MET A N 1
ATOM 1267 C CA . MET A 1 282 ? 22.355 9.304 31.416 1.00 50.31 282 MET A CA 1
ATOM 1268 C C . MET A 1 282 ? 22.694 7.810 31.474 1.00 48.63 282 MET A C 1
ATOM 1269 O O . MET A 1 282 ? 22.497 7.160 32.501 1.00 49.23 282 MET A O 1
ATOM 1274 N N . GLU A 1 283 ? 23.207 7.266 30.374 1.00 46.42 283 GLU A N 1
ATOM 1275 C CA . GLU A 1 283 ? 23.581 5.851 30.335 1.00 44.14 283 GLU A CA 1
ATOM 1276 C C . GLU A 1 283 ? 24.868 5.636 31.135 1.00 42.27 283 GLU A C 1
ATOM 1277 O O . GLU A 1 283 ? 25.127 4.542 31.628 1.00 41.03 283 GLU A O 1
ATOM 1279 N N . ARG A 1 284 ? 25.674 6.686 31.257 1.00 41.59 284 ARG A N 1
ATOM 1280 C CA . ARG A 1 284 ? 26.913 6.593 32.013 1.00 41.71 284 ARG A CA 1
ATOM 1281 C C . ARG A 1 284 ? 26.599 6.633 33.509 1.00 41.36 284 ARG A C 1
ATOM 1282 O O . ARG A 1 284 ? 27.257 5.964 34.311 1.00 41.26 284 ARG A O 1
ATOM 1290 N N . VAL A 1 285 ? 25.589 7.416 33.882 1.00 40.36 285 VAL A N 1
ATOM 1291 C CA . VAL A 1 285 ? 25.186 7.496 35.277 1.00 40.32 285 VAL A CA 1
ATOM 1292 C C . VAL A 1 285 ? 24.687 6.117 35.715 1.00 41.13 285 VAL A C 1
ATOM 1293 O O . VAL A 1 285 ? 25.102 5.604 36.757 1.00 39.67 285 VAL A O 1
ATOM 1297 N N . ARG A 1 286 ? 23.810 5.515 34.908 1.00 41.52 286 ARG A N 1
ATOM 1298 C CA . ARG A 1 286 ? 23.259 4.202 35.228 1.00 41.92 286 ARG A CA 1
ATOM 1299 C C . ARG A 1 286 ? 24.333 3.136 35.254 1.00 41.07 286 ARG A C 1
ATOM 1300 O O . ARG A 1 286 ? 24.192 2.115 35.919 1.00 41.92 286 ARG A O 1
ATOM 1308 N N . TYR A 1 287 ? 25.410 3.354 34.519 1.00 41.04 287 TYR A N 1
ATOM 1309 C CA . TYR A 1 287 ? 26.471 2.362 34.495 1.00 40.75 287 TYR A CA 1
ATOM 1310 C C . TYR A 1 287 ? 27.377 2.493 35.725 1.00 38.60 287 TYR A C 1
ATOM 1311 O O . TYR A 1 287 ? 27.824 1.491 36.282 1.00 37.25 287 TYR A O 1
ATOM 1320 N N . LEU A 1 288 ? 27.618 3.727 36.160 1.00 37.59 288 LEU A N 1
ATOM 1321 C CA . LEU A 1 288 ? 28.482 3.990 37.310 1.00 36.26 288 LEU A CA 1
ATOM 1322 C C . LEU A 1 288 ? 27.842 3.818 38.687 1.00 36.09 288 LEU A C 1
ATOM 1323 O O . LEU A 1 288 ? 28.542 3.517 39.657 1.00 33.98 288 LEU A O 1
ATOM 1328 N N . ALA A 1 289 ? 26.527 3.991 38.790 1.00 35.42 289 ALA A N 1
ATOM 1329 C CA . ALA A 1 289 ? 25.897 3.883 40.107 1.00 37.25 289 ALA A CA 1
ATOM 1330 C C . ALA A 1 289 ? 24.538 3.193 40.168 1.00 38.11 289 ALA A C 1
ATOM 1331 O O . ALA A 1 289 ? 23.771 3.209 39.210 1.00 40.54 289 ALA A O 1
ATOM 1333 N N . ARG A 1 290 ? 24.248 2.590 41.314 1.00 39.38 290 ARG A N 1
ATOM 1334 C CA . ARG A 1 290 ? 22.980 1.903 41.523 1.00 41.38 290 ARG A CA 1
ATOM 1335 C C . ARG A 1 290 ? 22.020 2.875 42.199 1.00 41.41 290 ARG A C 1
ATOM 1336 O O . ARG A 1 290 ? 22.393 3.574 43.134 1.00 40.86 290 ARG A O 1
ATOM 1344 N N . GLU A 1 291 ? 20.787 2.918 41.714 1.00 40.73 291 GLU A N 1
ATOM 1345 C CA . GLU A 1 291 ? 19.764 3.826 42.233 1.00 41.06 291 GLU A CA 1
ATOM 1346 C C . GLU A 1 291 ? 19.212 3.403 43.591 1.00 40.00 291 GLU A C 1
ATOM 1347 O O . GLU A 1 291 ? 18.892 2.239 43.790 1.00 39.90 291 GLU A O 1
ATOM 1353 N N . PHE A 1 292 ? 19.110 4.352 44.520 1.00 40.30 292 PHE A N 1
ATOM 1354 C CA . PHE A 1 292 ? 18.574 4.088 45.864 1.00 39.92 292 PHE A CA 1
ATOM 1355 C C . PHE A 1 292 ? 17.641 5.225 46.255 1.00 39.25 292 PHE A C 1
ATOM 1356 O O . PHE A 1 292 ? 18.035 6.390 46.225 1.00 38.41 292 PHE A O 1
ATOM 1364 N N . HIS A 1 293 ? 16.404 4.896 46.608 1.00 39.30 293 HIS A N 1
ATOM 1365 C CA . HIS A 1 293 ? 15.461 5.921 47.031 1.00 39.56 293 HIS A CA 1
ATOM 1366 C C . HIS A 1 293 ? 15.615 6.068 48.540 1.00 39.13 293 HIS A C 1
ATOM 1367 O O . HIS A 1 293 ? 15.499 5.091 49.290 1.00 39.88 293 HIS A O 1
ATOM 1374 N N . LEU A 1 294 ? 15.893 7.289 48.979 1.00 37.86 294 LEU A N 1
ATOM 1375 C CA . LEU A 1 294 ? 16.077 7.565 50.392 1.00 37.26 294 LEU A CA 1
ATOM 1376 C C . LEU A 1 294 ? 14.907 8.380 50.938 1.00 37.73 294 LEU A C 1
ATOM 1377 O O . LEU A 1 294 ? 14.472 9.351 50.322 1.00 39.46 294 LEU A O 1
ATOM 1382 N N . GLU A 1 295 ? 14.393 7.984 52.092 1.00 39.95 295 GLU A N 1
ATOM 1383 C CA . GLU A 1 295 ? 13.288 8.709 52.707 1.00 40.82 295 GLU A CA 1
ATOM 1384 C C . GLU A 1 295 ? 13.581 9.025 54.167 1.00 38.94 295 GLU A C 1
ATOM 1385 O O . GLU A 1 295 ? 14.359 8.329 54.829 1.00 35.94 295 GLU A O 1
ATOM 1391 N N . GLY A 1 296 ? 12.955 10.091 54.658 1.00 39.50 296 GLY A N 1
ATOM 1392 C CA . GLY A 1 296 ? 13.134 10.481 56.042 1.00 35.86 296 GLY A CA 1
ATOM 1393 C C . GLY A 1 296 ? 14.297 11.424 56.256 1.00 36.42 296 GLY A C 1
ATOM 1394 O O . GLY A 1 296 ? 15.390 11.209 55.743 1.00 36.77 296 GLY A O 1
ATOM 1395 N N . ALA A 1 297 ? 14.057 12.479 57.019 1.00 36.03 297 ALA A N 1
ATOM 1396 C CA . ALA A 1 297 ? 15.096 13.451 57.309 1.00 36.33 297 ALA A CA 1
ATOM 1397 C C . ALA A 1 297 ? 16.056 12.882 58.346 1.00 37.47 297 ALA A C 1
ATOM 1398 O O . ALA A 1 297 ? 15.766 11.892 59.019 1.00 38.47 297 ALA A O 1
ATOM 1400 N N . ASN A 1 298 ? 17.205 13.528 58.465 1.00 38.29 298 ASN A N 1
ATOM 1401 C CA . ASN A 1 298 ? 18.225 13.134 59.413 1.00 38.12 298 ASN A CA 1
ATOM 1402 C C . ASN A 1 298 ? 18.151 14.175 60.518 1.00 38.25 298 ASN A C 1
ATOM 1403 O O . ASN A 1 298 ? 17.772 15.312 60.259 1.00 38.03 298 ASN A O 1
ATOM 1408 N N . ARG A 1 299 ? 18.496 13.813 61.745 1.00 39.94 299 ARG A N 1
ATOM 1409 C CA . ARG A 1 299 ? 18.461 14.814 62.796 1.00 43.46 299 ARG A CA 1
ATOM 1410 C C . ARG A 1 299 ? 19.614 15.802 62.631 1.00 44.30 299 ARG A C 1
ATOM 1411 O O . ARG A 1 299 ? 20.482 15.616 61.768 1.00 43.34 299 ARG A O 1
ATOM 1419 N N . ARG A 1 300 ? 19.571 16.854 63.451 1.00 45.87 300 ARG A N 1
ATOM 1420 C CA . ARG A 1 300 ? 20.542 17.950 63.518 1.00 46.81 300 ARG A CA 1
ATOM 1421 C C . ARG A 1 300 ? 19.970 19.287 63.068 1.00 48.93 300 ARG A C 1
ATOM 1422 O O . ARG A 1 300 ? 19.844 19.497 61.844 1.00 51.98 300 ARG A O 1
#

Foldseek 3Di:
DPPCLLLVLEAEAPDDSCLSVAALVQFDCPDPLSVVVLVLLVCCLVPPPDDLDFAAEEAADPAQCPSSSVSNSSSSNCVPPVFHEYEYAQVVLCVVCVPVPPDCSCVVALPGQEYEHEADACNACPRLVVSLVSCNVVSHYYYYYHNDWLVRRQVRPDVGPSVSSVSNVSRHDYGYDDGHGDD

Radius of gyration: 15.64 Å; Cα contacts (8 Å, |Δi|>4): 301; chains: 1; bounding box: 33×37×47 Å

InterPro domains:
  IPR009928 Primosomal DnaI, N-terminal [PF07319] (1-90)
  IPR013317 Chromosomal replication initiator protein DnaA, ATPAse domain [PF00308] (131-239)
  IPR027417 P-loop containing nucleoside triphosphate hydrolase [G3DSA:3.40.50.300] (100-294)
  IPR027417 P-loop containing nucleoside triphosphate hydrolase [SSF52540] (116-266)

B-factor: mean 48.13, std 14.96, range [22.49, 89.06]